Protein AF-A0A2D6L7Q8-F1 (afdb_monomer)

Solvent-accessible surface area (backbone atoms only — not comparable to full-atom values): 10745 Å² total; per-residue (Å²): 135,86,82,86,75,79,84,79,77,67,71,66,61,59,55,53,52,53,52,54,52,52,54,50,50,52,56,49,50,49,55,50,51,52,50,52,51,51,55,51,49,54,52,50,53,52,53,49,53,50,54,54,46,51,32,35,45,49,31,23,53,26,42,42,51,35,29,49,48,54,51,48,33,50,76,70,53,28,59,49,49,61,56,70,72,34,40,46,47,32,37,52,32,24,64,52,41,52,66,31,54,50,101,88,48,72,40,42,65,57,43,30,53,32,51,49,51,37,38,57,39,58,71,49,52,64,72,57,77,75,93,68,95,56,46,83,56,60,69,63,39,48,54,42,37,48,31,35,53,51,27,36,51,32,47,51,50,44,42,46,55,41,58,80,64,65,42,72,78,36,51,65,33,43,52,48,45,52,54,37,39,54,51,38,50,55,52,31,53,52,40,5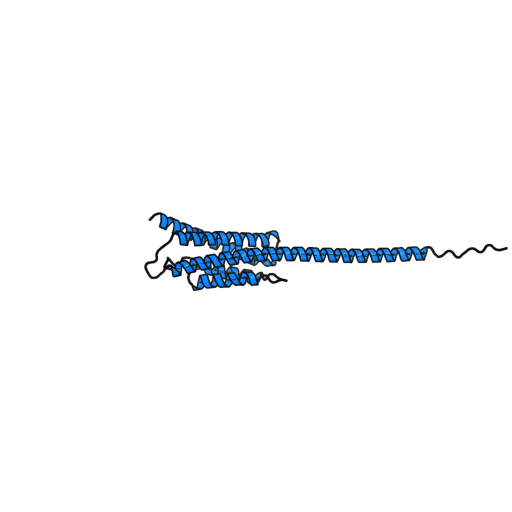0,53,54,41,53,58,60,76,77,110

Structure (mmCIF, N/CA/C/O backbone):
data_AF-A0A2D6L7Q8-F1
#
_entry.id   AF-A0A2D6L7Q8-F1
#
loop_
_atom_site.group_PDB
_atom_site.id
_atom_site.type_symbol
_atom_site.label_atom_id
_atom_site.label_alt_id
_atom_site.label_comp_id
_atom_site.label_asym_id
_atom_site.label_entity_id
_atom_site.label_seq_id
_atom_site.pdbx_PDB_ins_code
_atom_site.Cartn_x
_atom_site.Cartn_y
_atom_site.Cartn_z
_atom_site.occupancy
_atom_site.B_iso_or_equiv
_atom_site.auth_seq_id
_atom_site.auth_comp_id
_atom_site.auth_asym_id
_atom_site.auth_atom_id
_atom_site.pdbx_PDB_model_num
ATOM 1 N N . MET A 1 1 ? -51.979 13.664 89.109 1.00 42.00 1 MET A N 1
ATOM 2 C CA . MET A 1 1 ? -52.084 14.303 87.781 1.00 42.00 1 MET A CA 1
ATOM 3 C C . MET A 1 1 ? -51.069 13.609 86.892 1.00 42.00 1 MET A C 1
ATOM 5 O O . MET A 1 1 ? -49.921 13.510 87.307 1.00 42.00 1 MET A O 1
ATOM 9 N N . GLY A 1 2 ? -51.536 12.976 85.813 1.00 42.31 2 GLY A N 1
ATOM 10 C CA . GLY A 1 2 ? -50.751 12.055 84.987 1.00 42.31 2 GLY A CA 1
ATOM 11 C C . GLY A 1 2 ? -49.699 12.771 84.144 1.00 42.31 2 GLY A C 1
ATOM 12 O O . GLY A 1 2 ? -49.908 13.907 83.731 1.00 42.31 2 GLY A O 1
ATOM 13 N N . ILE A 1 3 ? -48.566 12.104 83.937 1.00 47.94 3 ILE A N 1
ATOM 14 C CA . ILE A 1 3 ? -47.477 12.560 83.075 1.00 47.94 3 ILE A CA 1
ATOM 15 C C . ILE A 1 3 ? -47.745 11.962 81.689 1.00 47.94 3 ILE A C 1
ATOM 17 O O . ILE A 1 3 ? -47.637 10.748 81.517 1.00 47.94 3 ILE A O 1
ATOM 21 N N . ASP A 1 4 ? -48.125 12.801 80.726 1.00 50.53 4 ASP A N 1
ATOM 22 C CA . ASP A 1 4 ? -48.210 12.416 79.316 1.00 50.53 4 ASP A CA 1
ATOM 23 C C . ASP A 1 4 ? -46.804 12.094 78.803 1.00 50.53 4 ASP A C 1
ATOM 25 O O . ASP A 1 4 ? -45.916 12.949 78.780 1.00 50.53 4 ASP A O 1
ATOM 29 N N . THR A 1 5 ? -46.590 10.841 78.405 1.00 56.91 5 THR A N 1
ATOM 30 C CA . THR A 1 5 ? -45.369 10.430 77.706 1.00 56.91 5 THR A CA 1
ATOM 31 C C . THR A 1 5 ? -45.655 10.506 76.205 1.00 56.91 5 THR A C 1
ATOM 33 O O . THR A 1 5 ? -46.615 9.874 75.758 1.00 56.91 5 THR A O 1
ATOM 36 N N . PRO A 1 6 ? -44.885 11.268 75.407 1.00 55.81 6 PRO A N 1
ATOM 37 C CA . PRO A 1 6 ? -45.118 11.341 73.973 1.00 55.81 6 PRO A CA 1
ATOM 38 C C . PRO A 1 6 ? -44.743 10.006 73.309 1.00 55.81 6 PRO A C 1
ATOM 40 O O . PRO A 1 6 ? -43.803 9.343 73.758 1.00 55.81 6 PRO A O 1
ATOM 43 N N . PRO A 1 7 ? -45.454 9.593 72.244 1.00 54.38 7 PRO A N 1
ATOM 44 C CA . PRO A 1 7 ? -45.181 8.331 71.572 1.00 54.38 7 PRO A CA 1
ATOM 45 C C . PRO A 1 7 ? -43.783 8.368 70.944 1.00 54.38 7 PRO A C 1
ATOM 47 O O . PRO A 1 7 ? -43.487 9.213 70.099 1.00 54.38 7 PRO A O 1
ATOM 50 N N . GLN A 1 8 ? -42.914 7.446 71.363 1.00 59.59 8 GLN A N 1
ATOM 51 C CA . GLN A 1 8 ? -41.649 7.183 70.683 1.00 59.59 8 GLN A CA 1
ATOM 52 C C . GLN A 1 8 ? -41.958 6.630 69.286 1.00 59.59 8 GLN A C 1
ATOM 54 O O . GLN A 1 8 ? -42.564 5.567 69.157 1.00 59.59 8 GLN A O 1
ATOM 59 N N . GLN A 1 9 ? -41.557 7.355 68.237 1.00 57.19 9 GLN A N 1
ATOM 60 C CA . GLN A 1 9 ? -41.526 6.794 66.885 1.00 57.19 9 GLN A CA 1
ATOM 61 C C . GLN A 1 9 ? -40.553 5.603 66.855 1.00 57.19 9 GLN A C 1
ATOM 63 O O . GLN A 1 9 ? -39.462 5.709 67.425 1.00 57.19 9 GLN A O 1
ATOM 68 N N . PRO A 1 10 ? -40.907 4.484 66.200 1.00 50.41 10 PRO A N 1
ATOM 69 C CA . PRO A 1 10 ? -40.082 3.285 66.210 1.00 50.41 10 PRO A CA 1
ATOM 70 C C . PRO A 1 10 ? -38.780 3.528 65.432 1.00 50.41 10 PRO A C 1
ATOM 72 O O . PRO A 1 10 ? -38.799 3.804 64.234 1.00 50.41 10 PRO A O 1
ATOM 75 N N . GLU A 1 11 ? -37.632 3.381 66.103 1.00 54.03 11 GLU A N 1
ATOM 76 C CA . GLU A 1 11 ? -36.279 3.484 65.518 1.00 54.03 11 GLU A CA 1
ATOM 77 C C . GLU A 1 11 ? -36.076 2.590 64.276 1.00 54.03 11 GLU A C 1
ATOM 79 O O . GLU A 1 11 ? -35.230 2.880 63.428 1.00 54.03 11 GLU A O 1
ATOM 84 N N . ASN A 1 12 ? -36.901 1.552 64.116 1.00 51.62 12 ASN A N 1
ATOM 85 C CA . ASN A 1 12 ? -36.869 0.637 62.978 1.00 51.62 12 ASN A CA 1
ATOM 86 C C . ASN A 1 12 ? -37.227 1.287 61.625 1.00 51.62 12 ASN A C 1
ATOM 88 O O . ASN A 1 12 ? -36.675 0.865 60.610 1.00 51.62 12 ASN A O 1
ATOM 92 N N . GLU A 1 13 ? -38.079 2.319 61.570 1.00 48.09 13 GLU A N 1
ATOM 93 C CA . GLU A 1 13 ? -38.425 2.983 60.294 1.00 48.09 13 GLU A CA 1
ATOM 94 C C . GLU A 1 13 ? -37.278 3.860 59.760 1.00 48.09 13 GLU A C 1
ATOM 96 O O . GLU A 1 13 ? -37.073 3.945 58.549 1.00 48.09 13 GLU A O 1
ATOM 101 N N . LYS A 1 14 ? -36.460 4.449 60.646 1.00 51.84 14 LYS A N 1
ATOM 102 C CA . LYS A 1 14 ? -35.278 5.240 60.250 1.00 51.84 14 LYS A CA 1
ATOM 103 C C . LYS A 1 14 ? -34.135 4.370 59.720 1.00 51.84 14 LYS A C 1
ATOM 105 O O . LYS A 1 14 ? -33.439 4.780 58.795 1.00 51.84 14 LYS A O 1
ATOM 110 N N . LEU A 1 15 ? -33.953 3.172 60.280 1.00 52.03 15 LEU A N 1
ATOM 111 C CA . LEU A 1 15 ? -32.941 2.204 59.834 1.00 52.03 15 LEU A CA 1
ATOM 112 C C . LEU A 1 15 ? -33.283 1.585 58.467 1.00 52.03 15 LEU A C 1
ATOM 114 O O . LEU A 1 15 ? -32.388 1.382 57.649 1.00 52.03 15 LEU A O 1
ATOM 118 N N . LEU A 1 16 ? -34.566 1.325 58.195 1.00 52.91 16 LEU A N 1
ATOM 119 C CA . LEU A 1 16 ? -35.031 0.839 56.889 1.00 52.91 16 LEU A CA 1
ATOM 120 C C . LEU A 1 16 ? -34.876 1.903 55.790 1.00 52.91 16 LEU A C 1
ATOM 122 O O . LEU A 1 16 ? -34.347 1.588 54.725 1.00 52.91 16 LEU A O 1
ATOM 126 N N . HIS A 1 17 ? -35.231 3.164 56.068 1.00 53.97 17 HIS A N 1
ATOM 127 C CA . HIS A 1 17 ? -35.046 4.260 55.108 1.00 53.97 17 HIS A CA 1
ATOM 128 C C . HIS A 1 17 ? -33.570 4.549 54.794 1.00 53.97 17 HIS A C 1
ATOM 130 O O . HIS A 1 17 ? -33.223 4.726 53.628 1.00 53.97 17 HIS A O 1
ATOM 136 N N . GLY A 1 18 ? -32.685 4.519 55.798 1.00 55.75 18 GLY A N 1
ATOM 137 C CA . GLY A 1 18 ? -31.245 4.700 55.579 1.00 55.75 18 GLY A CA 1
ATOM 138 C C . GLY A 1 18 ? -30.616 3.595 54.718 1.00 55.75 18 GLY A C 1
ATOM 139 O O . GLY A 1 18 ? -29.729 3.870 53.914 1.00 55.75 18 GLY A O 1
ATOM 140 N N . ASN A 1 19 ? -31.106 2.355 54.823 1.00 59.84 19 ASN A N 1
ATOM 141 C CA . ASN A 1 19 ? -30.622 1.236 54.008 1.00 59.84 19 ASN A CA 1
ATOM 142 C C . ASN A 1 19 ? -31.100 1.309 52.545 1.00 59.84 19 ASN A C 1
ATOM 144 O O . ASN A 1 19 ? -30.351 0.939 51.640 1.00 59.84 19 ASN A O 1
ATOM 148 N N . GLU A 1 20 ? -32.315 1.805 52.287 1.00 66.12 20 GLU A N 1
ATOM 149 C CA . GLU A 1 20 ? -32.822 2.009 50.920 1.00 66.12 20 GLU A CA 1
ATOM 150 C C . GLU A 1 20 ? -32.128 3.174 50.197 1.00 66.12 20 GLU A C 1
ATOM 152 O O . GLU A 1 20 ? -31.857 3.078 48.997 1.00 66.12 20 GLU A O 1
ATOM 157 N N . GLU A 1 21 ? -31.795 4.252 50.912 1.00 68.50 21 GLU A N 1
ATOM 158 C CA . GLU A 1 21 ? -31.033 5.381 50.363 1.00 68.50 21 GLU A CA 1
ATOM 159 C C . GLU A 1 21 ? -29.609 4.968 49.973 1.00 68.50 21 GLU A C 1
ATOM 161 O O . GLU A 1 21 ? -29.180 5.254 48.855 1.00 68.50 21 GLU A O 1
ATOM 166 N N . VAL A 1 22 ? -28.911 4.211 50.828 1.00 70.75 22 VAL A N 1
ATOM 167 C CA . VAL A 1 22 ? -27.567 3.684 50.527 1.00 70.75 22 VAL A CA 1
ATOM 168 C C . VAL A 1 22 ? -27.595 2.741 49.320 1.00 70.75 22 VA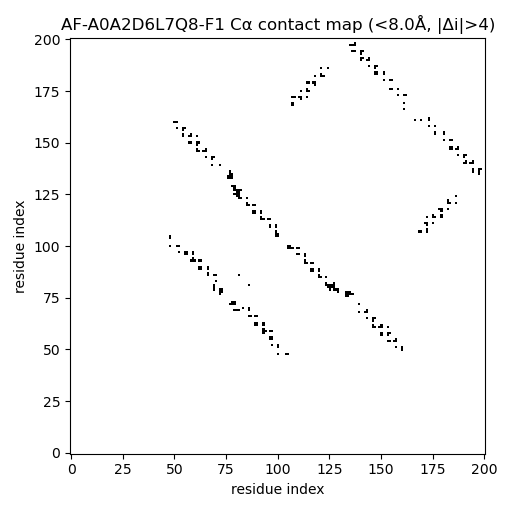L A C 1
ATOM 170 O O . VAL A 1 22 ? -26.767 2.872 48.419 1.00 70.75 22 VAL A O 1
ATOM 173 N N . LEU A 1 23 ? -28.587 1.847 49.236 1.00 72.56 23 LEU A N 1
ATOM 174 C CA . LEU A 1 23 ? -28.736 0.923 48.106 1.00 72.56 23 LEU A CA 1
ATOM 175 C C . LEU A 1 23 ? -29.037 1.656 46.782 1.00 72.56 23 LEU A C 1
ATOM 177 O O . LEU A 1 23 ? -28.582 1.244 45.708 1.00 72.56 23 LEU A O 1
ATOM 181 N N . ASN A 1 24 ? -29.811 2.744 46.833 1.00 79.00 24 ASN A N 1
ATOM 182 C CA . ASN A 1 24 ? -30.081 3.590 45.669 1.00 79.00 24 ASN A CA 1
ATOM 183 C C . ASN A 1 24 ? -28.849 4.406 45.249 1.00 79.00 24 ASN A C 1
ATOM 185 O O . ASN A 1 24 ? -28.599 4.546 44.046 1.00 79.00 24 ASN A O 1
ATOM 189 N N . GLU A 1 25 ? -28.060 4.892 46.209 1.00 78.00 25 GLU A N 1
ATOM 190 C CA . GLU A 1 25 ? -26.800 5.599 45.961 1.00 78.00 25 GLU A CA 1
ATOM 191 C C . GLU A 1 25 ? -25.769 4.661 45.305 1.00 78.00 25 GLU A C 1
ATOM 193 O O . GLU A 1 25 ? -25.171 5.013 44.286 1.00 78.00 25 GLU A O 1
ATOM 198 N N . GLU A 1 26 ? -25.633 3.420 45.788 1.00 79.94 26 GLU A N 1
ATOM 199 C CA . GLU A 1 26 ? -24.760 2.397 45.189 1.00 79.94 26 GLU A CA 1
ATOM 200 C C . GLU A 1 26 ? -25.162 2.057 43.748 1.00 79.94 26 GLU A C 1
ATOM 202 O O . GLU A 1 26 ? -24.316 2.058 42.849 1.00 79.94 26 GLU A O 1
ATOM 207 N N . LYS A 1 27 ? -26.459 1.849 43.479 1.00 83.06 27 LYS A N 1
ATOM 208 C CA . LYS A 1 27 ? -26.962 1.621 42.109 1.00 83.06 27 LYS A CA 1
ATOM 209 C C . LYS A 1 27 ? -26.694 2.810 41.187 1.00 83.06 27 LYS A C 1
ATOM 211 O O . LYS A 1 27 ? -26.451 2.628 39.991 1.00 83.06 27 LYS A O 1
ATOM 216 N N . ARG A 1 28 ? -26.762 4.037 41.709 1.00 87.06 28 ARG A N 1
ATOM 217 C CA . ARG A 1 28 ? -26.460 5.255 40.949 1.00 87.06 28 ARG A CA 1
ATOM 218 C C . ARG A 1 28 ? -24.967 5.360 40.642 1.00 87.06 28 ARG A C 1
ATOM 220 O O . ARG A 1 28 ? -24.616 5.683 39.507 1.00 87.06 28 ARG A O 1
ATOM 227 N N . LEU A 1 29 ? -24.104 5.052 41.609 1.00 87.12 29 LEU A N 1
ATOM 228 C CA . LEU A 1 29 ? -22.653 5.013 41.422 1.00 87.12 29 LEU A CA 1
ATOM 229 C C . LEU A 1 29 ? -22.239 3.940 40.411 1.00 87.12 29 LEU A C 1
ATOM 231 O O . LEU A 1 29 ? -21.385 4.214 39.570 1.00 87.12 29 LEU A O 1
ATOM 235 N N . GLU A 1 30 ? -22.877 2.769 40.425 1.00 86.81 30 GLU A N 1
ATOM 236 C CA . GLU A 1 30 ? -22.596 1.708 39.452 1.00 86.81 30 GLU A CA 1
ATOM 237 C C . GLU A 1 30 ? -22.969 2.136 38.025 1.00 86.81 30 GLU A C 1
ATOM 239 O O . GLU A 1 30 ? -22.146 2.032 37.118 1.00 86.81 30 GLU A O 1
ATOM 244 N N . LYS A 1 31 ? -24.133 2.774 37.832 1.00 86.75 31 LYS A N 1
ATOM 245 C CA . LYS A 1 31 ? -24.506 3.366 36.530 1.00 86.75 31 LYS A CA 1
ATOM 246 C C . LYS A 1 31 ? -23.517 4.433 36.055 1.00 86.75 31 LYS A C 1
ATOM 248 O O . LYS A 1 31 ? -23.247 4.541 34.860 1.00 86.75 31 LYS A O 1
ATOM 253 N N . ILE A 1 32 ? -22.983 5.245 36.971 1.00 88.12 32 ILE A N 1
ATOM 254 C CA . ILE A 1 32 ? -21.960 6.249 36.642 1.00 88.12 32 ILE A CA 1
ATOM 255 C C . ILE A 1 32 ? -20.651 5.560 36.232 1.00 88.12 32 ILE A C 1
ATOM 257 O O . ILE A 1 32 ? -20.046 5.966 35.242 1.00 88.12 32 ILE A O 1
ATOM 261 N N . ARG A 1 33 ? -20.228 4.505 36.941 1.00 87.50 33 ARG A N 1
ATOM 262 C CA . ARG A 1 33 ? -19.028 3.721 36.604 1.00 87.50 33 ARG A CA 1
ATOM 263 C C . ARG A 1 33 ? -19.149 3.043 35.246 1.00 87.50 33 ARG A C 1
ATOM 265 O O . ARG A 1 33 ? -18.214 3.137 34.455 1.00 87.50 33 ARG A O 1
ATOM 272 N N . GLU A 1 34 ? -20.288 2.419 34.957 1.00 87.06 34 GLU A N 1
ATOM 273 C CA . GLU A 1 34 ? -20.569 1.832 33.644 1.00 87.06 34 GLU A CA 1
ATOM 274 C C . GLU A 1 34 ? -20.493 2.892 32.548 1.00 87.06 34 GLU A C 1
ATOM 276 O O . GLU A 1 34 ? -19.769 2.710 31.573 1.00 87.06 34 GLU A O 1
ATOM 281 N N . LYS A 1 35 ? -21.142 4.046 32.744 1.00 88.44 35 LYS A N 1
ATOM 282 C CA . LYS A 1 35 ? -21.113 5.140 31.770 1.00 88.44 35 LYS A CA 1
ATOM 283 C C . LYS A 1 35 ? -19.696 5.669 31.528 1.00 88.44 35 LYS A C 1
ATOM 285 O O . LYS A 1 35 ? -19.303 5.843 30.379 1.00 88.44 35 LYS A O 1
ATOM 290 N N . ILE A 1 36 ? -18.907 5.871 32.587 1.00 84.00 36 ILE A N 1
ATOM 291 C CA . ILE A 1 36 ? -17.500 6.291 32.476 1.00 84.00 36 ILE A CA 1
ATOM 292 C C . ILE A 1 36 ? -16.684 5.240 31.716 1.00 84.00 36 ILE A C 1
ATOM 294 O O . ILE A 1 36 ? -15.878 5.598 30.857 1.00 84.00 36 ILE A O 1
ATOM 298 N N . LYS A 1 37 ? -16.892 3.952 32.005 1.00 85.06 37 LYS A N 1
ATOM 299 C CA . LYS A 1 37 ? -16.201 2.849 31.329 1.00 85.06 37 LYS A CA 1
ATOM 300 C C . LYS A 1 37 ? -16.542 2.810 29.837 1.00 85.06 37 LYS A C 1
ATOM 302 O O . LYS A 1 37 ? -15.627 2.718 29.021 1.00 85.06 37 LYS A O 1
ATOM 307 N N . THR A 1 38 ? -17.819 2.946 29.479 1.00 80.44 38 THR A N 1
ATOM 308 C CA . THR A 1 38 ? -18.273 3.021 28.082 1.00 80.44 38 THR A CA 1
ATOM 309 C C . THR A 1 38 ? -17.680 4.237 27.368 1.00 80.44 38 THR A C 1
ATOM 311 O O . THR A 1 38 ? -17.085 4.088 26.305 1.00 80.44 38 THR A O 1
ATOM 314 N N . GLU A 1 39 ? -17.727 5.426 27.977 1.00 81.81 39 GLU A N 1
ATOM 315 C CA . GLU A 1 39 ? -17.155 6.649 27.392 1.00 81.81 39 GLU A CA 1
ATOM 316 C C . GLU A 1 39 ? -15.628 6.562 27.205 1.00 81.81 39 GLU A C 1
ATOM 318 O O . GLU A 1 39 ? -15.078 7.086 26.230 1.00 81.81 39 GLU A O 1
ATOM 323 N N . GLN A 1 40 ? -14.914 5.914 28.131 1.00 77.31 40 GLN A N 1
ATOM 324 C CA . GLN A 1 40 ? -13.473 5.673 28.005 1.00 77.31 40 GLN A CA 1
ATOM 325 C C . GLN A 1 40 ? -13.159 4.685 26.878 1.00 77.31 40 GLN A C 1
ATOM 327 O O . GLN A 1 40 ? -12.225 4.920 26.106 1.00 77.31 40 GLN A O 1
ATOM 332 N N . GLN A 1 41 ? -13.952 3.620 26.754 1.00 80.62 41 GLN A N 1
ATOM 333 C CA . GLN A 1 41 ? -13.805 2.636 25.687 1.00 80.62 41 GLN A CA 1
ATOM 334 C C . GLN A 1 41 ? -14.053 3.268 24.308 1.00 80.62 41 GLN A C 1
ATOM 336 O O . GLN A 1 41 ? -13.192 3.176 23.433 1.00 80.62 41 GLN A O 1
ATOM 341 N N . GLU A 1 42 ? -15.144 4.019 24.138 1.00 80.62 42 GLU A N 1
ATOM 342 C CA . GLU A 1 42 ? -15.461 4.717 22.883 1.00 80.62 42 GLU A CA 1
ATOM 343 C C . GLU A 1 42 ? -14.370 5.720 22.473 1.00 80.62 42 GLU A C 1
ATOM 345 O O . GLU A 1 42 ? -14.006 5.821 21.296 1.00 80.62 42 GLU A O 1
ATOM 350 N N . LYS A 1 43 ? -13.802 6.458 23.440 1.00 80.81 43 LYS A N 1
ATOM 351 C CA . LYS A 1 43 ? -12.675 7.370 23.186 1.00 80.81 43 LYS A CA 1
ATOM 352 C C . LYS A 1 43 ? -11.433 6.621 22.707 1.00 80.81 43 LYS A C 1
ATOM 354 O O . LYS A 1 43 ? -10.792 7.086 21.764 1.00 80.81 43 LYS A O 1
ATOM 359 N N . SER A 1 44 ? -11.107 5.488 23.330 1.00 82.44 44 SER A N 1
ATOM 360 C CA . SER A 1 44 ? -9.964 4.652 22.943 1.00 82.44 44 SER A CA 1
ATOM 361 C C . SER A 1 44 ? -10.126 4.111 21.522 1.00 82.44 44 SER A C 1
ATOM 363 O O . SER A 1 44 ? -9.235 4.278 20.688 1.00 82.44 44 SER A O 1
ATOM 365 N N . GLU A 1 45 ? -11.293 3.550 21.205 1.00 83.25 45 GLU A N 1
ATOM 366 C CA . GLU A 1 45 ? -11.577 3.008 19.872 1.00 83.25 45 GLU A CA 1
ATOM 367 C C . GLU A 1 45 ? -11.554 4.105 18.797 1.00 83.25 45 GLU A C 1
ATOM 369 O O . GLU A 1 45 ? -11.010 3.917 17.708 1.00 83.25 45 GLU A O 1
ATOM 374 N N . LYS A 1 46 ? -12.078 5.301 19.098 1.00 85.50 46 LYS A N 1
ATOM 375 C CA . LYS A 1 46 ? -12.020 6.446 18.177 1.00 85.50 46 LYS A CA 1
ATOM 376 C C . LYS A 1 46 ? -10.584 6.912 17.916 1.00 85.50 46 LYS A C 1
ATOM 378 O O . LYS A 1 46 ? -10.250 7.251 16.780 1.00 85.50 46 LYS A O 1
ATOM 383 N N . GLN A 1 47 ? -9.732 6.942 18.942 1.00 85.62 47 GLN A N 1
ATOM 384 C CA . GLN A 1 47 ? -8.311 7.272 18.783 1.00 85.62 47 GLN A CA 1
ATOM 385 C C . GLN A 1 47 ? -7.588 6.239 17.912 1.00 85.62 47 GLN A C 1
ATOM 387 O O . GLN A 1 47 ? -6.801 6.613 17.041 1.00 85.62 47 GLN A O 1
ATOM 392 N N . GLU A 1 48 ? -7.888 4.956 18.100 1.00 84.69 48 GLU A N 1
ATOM 393 C CA . GLU A 1 48 ? -7.323 3.874 17.297 1.00 84.69 48 GLU A CA 1
ATOM 394 C C . GLU A 1 48 ? -7.737 3.968 15.826 1.00 84.69 48 GLU A C 1
ATOM 396 O O . GLU A 1 48 ? -6.875 3.962 14.941 1.00 84.69 48 GLU A O 1
ATOM 401 N N . ARG A 1 49 ? -9.035 4.161 15.559 1.00 87.88 49 ARG A N 1
ATOM 402 C CA . ARG A 1 49 ? -9.546 4.375 14.197 1.00 87.88 49 ARG A CA 1
ATOM 403 C C . ARG A 1 49 ? -8.853 5.550 13.516 1.00 87.88 49 ARG A C 1
ATOM 405 O O . ARG A 1 49 ? -8.457 5.438 12.358 1.00 87.88 49 ARG A O 1
ATOM 412 N N . ASN A 1 50 ? -8.644 6.652 14.237 1.00 89.88 50 ASN A N 1
ATOM 413 C CA . ASN A 1 50 ? -7.922 7.806 13.706 1.00 89.88 50 ASN A CA 1
ATOM 414 C C . ASN A 1 50 ? -6.460 7.477 13.367 1.00 89.88 50 ASN A C 1
ATOM 416 O O . ASN A 1 50 ? -5.985 7.895 12.312 1.00 89.88 50 ASN A O 1
ATOM 420 N N . LYS A 1 51 ? -5.755 6.706 14.209 1.00 90.75 51 LYS A N 1
ATOM 421 C CA . LYS A 1 51 ? -4.371 6.275 13.936 1.00 90.75 51 LYS A CA 1
ATOM 422 C C . LYS A 1 51 ? -4.308 5.427 12.661 1.00 90.75 51 LYS A C 1
ATOM 424 O O . LYS A 1 51 ? -3.505 5.710 11.778 1.00 90.75 51 LYS A O 1
ATOM 429 N N . ILE A 1 52 ? -5.202 4.445 12.527 1.00 92.56 52 ILE A N 1
ATOM 430 C CA . ILE A 1 52 ? -5.288 3.573 11.343 1.00 92.56 52 ILE A CA 1
ATOM 431 C C . ILE A 1 52 ? -5.619 4.385 10.086 1.00 92.56 52 ILE A C 1
ATOM 433 O O . ILE A 1 52 ? -4.968 4.214 9.057 1.00 92.56 52 ILE A O 1
ATOM 437 N N . LYS A 1 53 ? -6.572 5.319 10.180 1.00 93.06 53 LYS A N 1
ATOM 438 C CA . LYS A 1 53 ? -6.940 6.219 9.081 1.00 93.06 53 LYS A CA 1
ATOM 439 C C . LYS A 1 53 ? -5.749 7.035 8.581 1.00 93.06 53 LYS A C 1
ATOM 441 O O . LYS A 1 53 ? -5.532 7.102 7.376 1.00 93.06 53 LYS A O 1
ATOM 446 N N . ILE A 1 54 ? -4.978 7.626 9.494 1.00 93.38 54 ILE A N 1
ATOM 447 C CA . ILE A 1 54 ? -3.789 8.417 9.149 1.00 93.38 54 ILE A CA 1
ATOM 448 C C . ILE A 1 54 ? -2.761 7.548 8.419 1.00 93.38 54 ILE A C 1
ATOM 450 O O . ILE A 1 54 ? -2.245 7.952 7.379 1.00 93.38 54 ILE A O 1
ATOM 454 N N . GLU A 1 55 ? -2.480 6.342 8.916 1.00 94.50 55 GLU A N 1
ATOM 455 C CA . GLU A 1 55 ? -1.500 5.472 8.258 1.00 94.50 55 GLU A CA 1
ATOM 456 C C . GLU A 1 55 ? -1.978 4.978 6.885 1.00 94.50 55 GLU A C 1
ATOM 458 O O . GLU A 1 55 ? -1.183 4.928 5.947 1.00 94.50 55 GLU A O 1
ATOM 463 N N . LEU A 1 56 ? -3.274 4.698 6.715 1.00 95.25 56 LEU A N 1
ATOM 464 C CA . LEU A 1 56 ? -3.842 4.366 5.404 1.00 95.25 56 LEU A CA 1
ATOM 465 C C . LEU A 1 56 ? -3.758 5.537 4.418 1.00 95.25 56 LEU A C 1
ATOM 467 O O . LEU A 1 56 ? -3.434 5.316 3.255 1.00 95.25 56 LEU A O 1
ATOM 471 N N . GLN A 1 57 ? -3.972 6.775 4.874 1.00 95.12 57 GLN A N 1
ATOM 472 C CA . GLN A 1 57 ? -3.789 7.974 4.046 1.00 95.12 57 GLN A CA 1
ATOM 473 C C . GLN A 1 57 ? -2.321 8.186 3.647 1.00 95.12 57 GLN A C 1
ATOM 475 O O . GLN A 1 57 ? -2.034 8.558 2.510 1.00 95.12 57 GLN A O 1
ATOM 480 N N . ASN A 1 58 ? -1.374 7.916 4.552 1.00 95.19 58 ASN A N 1
ATOM 481 C CA . ASN A 1 58 ? 0.056 7.964 4.232 1.00 95.19 58 ASN A CA 1
ATOM 482 C C . ASN A 1 58 ? 0.407 6.954 3.131 1.00 95.19 58 ASN A C 1
ATOM 484 O O . ASN A 1 58 ? 1.039 7.311 2.135 1.00 95.19 58 ASN A O 1
ATOM 488 N N . ILE A 1 59 ? -0.074 5.717 3.282 1.00 96.38 59 ILE A N 1
ATOM 489 C CA . ILE A 1 59 ? 0.088 4.649 2.294 1.00 96.38 59 ILE A CA 1
ATOM 490 C C . ILE A 1 59 ? -0.537 5.038 0.949 1.00 96.38 59 ILE A C 1
ATOM 492 O O . ILE A 1 59 ? 0.114 4.891 -0.087 1.00 96.38 59 ILE A O 1
ATOM 496 N N . GLU A 1 60 ? -1.770 5.548 0.953 1.00 96.00 60 GLU A N 1
ATOM 497 C CA . GLU A 1 60 ? -2.452 6.038 -0.246 1.00 96.00 60 GLU A CA 1
ATOM 498 C C . GLU A 1 60 ? -1.582 7.067 -0.979 1.00 96.00 60 GLU A C 1
ATOM 500 O O . GLU A 1 60 ? -1.284 6.905 -2.166 1.00 96.00 60 GLU A O 1
ATOM 505 N N . HIS A 1 61 ? -1.111 8.095 -0.271 1.00 96.19 61 HIS A N 1
ATOM 506 C CA . HIS A 1 61 ? -0.262 9.130 -0.853 1.00 96.19 61 HIS A CA 1
ATOM 507 C C . HIS A 1 61 ? 1.052 8.569 -1.413 1.00 96.19 61 HIS A C 1
ATOM 509 O O . HIS A 1 61 ? 1.465 8.965 -2.508 1.00 96.19 61 HIS A O 1
ATOM 515 N N . GLY A 1 62 ? 1.705 7.647 -0.699 1.00 96.31 62 GLY A N 1
ATOM 516 C CA . GLY A 1 62 ? 2.928 6.982 -1.156 1.00 96.31 62 GLY A CA 1
ATOM 517 C C . GLY A 1 62 ? 2.718 6.210 -2.461 1.00 96.31 62 GLY A C 1
ATOM 518 O O . GLY A 1 62 ? 3.457 6.402 -3.431 1.00 96.31 62 GLY A O 1
ATOM 519 N N . LEU A 1 63 ? 1.647 5.416 -2.530 1.00 96.75 63 LEU A N 1
ATOM 520 C CA . LEU A 1 63 ? 1.288 4.622 -3.708 1.00 96.75 63 LEU A CA 1
ATOM 521 C C . LEU A 1 63 ? 0.878 5.485 -4.907 1.00 96.75 63 LEU A C 1
ATOM 523 O O . LEU A 1 63 ? 1.241 5.170 -6.044 1.00 96.75 63 LEU A O 1
ATOM 527 N N . LEU A 1 64 ? 0.158 6.587 -4.680 1.00 96.88 64 LEU A N 1
ATOM 528 C CA . LEU A 1 64 ? -0.211 7.527 -5.742 1.00 96.88 64 LEU A CA 1
ATOM 529 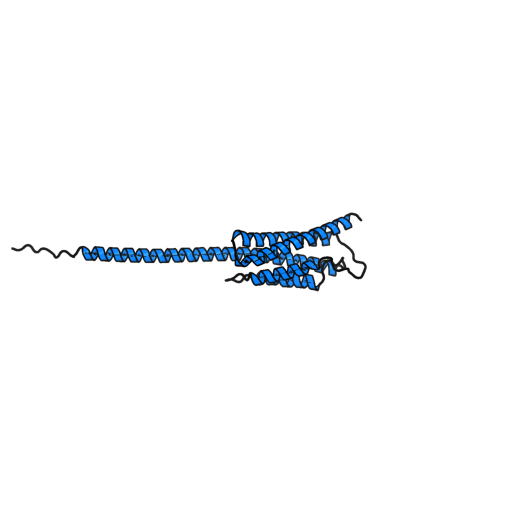C C . LEU A 1 64 ? 1.012 8.253 -6.313 1.00 96.88 64 LEU A C 1
ATOM 531 O O . LEU A 1 64 ? 1.130 8.393 -7.532 1.00 96.88 64 LEU A O 1
ATOM 535 N N . ARG A 1 65 ? 1.958 8.664 -5.459 1.00 96.50 65 ARG A N 1
ATOM 536 C CA . ARG A 1 65 ? 3.234 9.250 -5.904 1.00 96.50 65 ARG A CA 1
ATOM 537 C C . ARG A 1 65 ? 4.058 8.256 -6.708 1.00 96.50 65 ARG A C 1
ATOM 539 O O . ARG A 1 65 ? 4.589 8.613 -7.758 1.00 96.50 65 ARG A O 1
ATOM 546 N N . LEU A 1 66 ? 4.116 7.008 -6.257 1.00 95.06 66 LEU A N 1
ATOM 547 C CA . LEU A 1 66 ? 4.821 5.949 -6.964 1.00 95.06 66 LEU A CA 1
ATOM 548 C C . LEU A 1 66 ? 4.184 5.648 -8.331 1.00 95.06 66 LEU A C 1
ATOM 550 O O . LEU A 1 66 ? 4.891 5.560 -9.333 1.00 95.06 66 LEU A O 1
ATOM 554 N N . SER A 1 67 ? 2.853 5.573 -8.392 1.00 94.75 67 SER A N 1
ATOM 555 C CA . SER A 1 67 ? 2.119 5.389 -9.651 1.00 94.75 67 SER A CA 1
ATOM 556 C C . SER A 1 67 ? 2.355 6.550 -10.620 1.00 94.75 67 SER A C 1
ATOM 558 O O . SER A 1 67 ? 2.581 6.332 -11.808 1.00 94.75 67 SER A O 1
ATOM 560 N N . SER A 1 68 ? 2.380 7.785 -10.109 1.00 95.06 68 SER A N 1
ATOM 561 C CA . SER A 1 68 ? 2.731 8.974 -10.892 1.00 95.06 68 SER A CA 1
ATOM 562 C C . SER A 1 68 ? 4.167 8.911 -11.425 1.00 95.06 68 SER A C 1
ATOM 564 O O . SER A 1 68 ? 4.402 9.217 -12.592 1.00 95.06 68 SER A O 1
ATOM 566 N N . ALA A 1 69 ? 5.127 8.442 -10.619 1.00 94.12 69 ALA A N 1
ATOM 567 C CA . ALA A 1 69 ? 6.511 8.263 -11.055 1.00 94.12 69 ALA A CA 1
ATOM 568 C C . ALA A 1 69 ? 6.639 7.219 -12.180 1.00 94.12 69 ALA A C 1
ATOM 570 O O . ALA A 1 69 ? 7.379 7.448 -13.137 1.00 94.12 69 ALA A O 1
ATOM 571 N N . PHE A 1 70 ? 5.894 6.108 -12.113 1.00 92.56 70 PHE A N 1
ATOM 572 C CA . PHE A 1 70 ? 5.854 5.122 -13.200 1.00 92.56 70 PHE A CA 1
ATOM 573 C C . PHE A 1 70 ? 5.227 5.686 -14.474 1.00 92.56 70 PHE A C 1
ATOM 575 O O . PHE A 1 70 ? 5.820 5.560 -15.543 1.00 92.56 70 PHE A O 1
ATOM 582 N N . ARG A 1 71 ? 4.087 6.371 -14.356 1.00 92.81 71 ARG A N 1
ATOM 583 C CA . ARG A 1 71 ? 3.429 7.015 -15.497 1.00 92.81 71 ARG A CA 1
ATOM 584 C C . ARG A 1 71 ? 4.327 8.058 -16.160 1.00 92.81 71 ARG A C 1
ATOM 586 O O . ARG A 1 71 ? 4.425 8.096 -17.381 1.00 92.81 71 ARG A O 1
ATOM 593 N N . LYS A 1 72 ? 5.010 8.885 -15.364 1.00 92.25 72 LYS A N 1
ATOM 594 C CA . LYS A 1 72 ? 5.932 9.900 -15.880 1.00 92.25 72 LYS A CA 1
ATOM 595 C C . LYS A 1 72 ? 7.063 9.263 -16.691 1.00 92.25 72 LYS A C 1
ATOM 597 O O . LYS A 1 72 ? 7.382 9.756 -17.762 1.00 92.25 72 LYS A O 1
ATOM 602 N N . ARG A 1 73 ? 7.621 8.136 -16.230 1.00 91.31 73 ARG A N 1
ATOM 603 C CA . ARG A 1 73 ? 8.641 7.395 -16.995 1.00 91.31 73 ARG A CA 1
ATOM 604 C C . ARG A 1 73 ? 8.159 6.987 -18.374 1.00 91.31 73 ARG A C 1
ATOM 606 O O . ARG A 1 73 ? 8.897 7.143 -19.338 1.00 91.31 73 ARG A O 1
ATOM 613 N N . GLU A 1 74 ? 6.946 6.461 -18.450 1.00 88.62 74 GLU A N 1
ATOM 614 C CA . GLU A 1 74 ? 6.350 6.063 -19.721 1.00 88.62 74 GLU A CA 1
ATOM 615 C C . GLU A 1 74 ? 6.128 7.271 -20.641 1.00 88.62 74 GLU A C 1
ATOM 617 O O . GLU A 1 74 ? 6.502 7.225 -21.808 1.00 88.62 74 GLU A O 1
ATOM 622 N N . GLN A 1 75 ? 5.619 8.384 -20.101 1.00 90.12 75 GLN A N 1
ATOM 623 C CA . GLN A 1 75 ? 5.434 9.638 -20.845 1.00 90.12 75 GLN A CA 1
ATOM 624 C C . GLN A 1 75 ? 6.753 10.238 -21.352 1.00 90.12 75 GLN A C 1
ATOM 626 O O . GLN A 1 75 ? 6.797 10.791 -22.450 1.00 90.12 75 GLN A O 1
ATOM 631 N N . ASP A 1 76 ? 7.828 10.089 -20.580 1.00 90.38 76 ASP A N 1
ATOM 632 C CA . ASP A 1 76 ? 9.171 10.567 -20.914 1.00 90.38 76 ASP A CA 1
ATOM 633 C C . ASP A 1 76 ? 9.933 9.597 -21.853 1.00 90.38 76 ASP A C 1
ATOM 635 O O . ASP A 1 76 ? 11.121 9.797 -22.115 1.00 90.38 76 ASP A O 1
ATOM 639 N N . ASN A 1 77 ? 9.278 8.545 -22.372 1.00 88.06 77 ASN A N 1
ATOM 640 C CA . ASN A 1 77 ? 9.878 7.481 -23.196 1.00 88.06 77 ASN A CA 1
ATOM 641 C C . ASN A 1 77 ? 11.081 6.782 -22.528 1.00 88.06 77 ASN A C 1
ATOM 643 O O . ASN A 1 77 ? 12.025 6.332 -23.189 1.00 88.06 77 ASN A O 1
ATOM 647 N N . LEU A 1 78 ? 11.059 6.695 -21.198 1.00 89.62 78 LEU A N 1
ATOM 648 C CA . LEU A 1 78 ? 12.049 5.958 -20.424 1.00 89.62 78 LEU A CA 1
ATOM 649 C C . LEU A 1 78 ? 11.703 4.470 -20.376 1.00 89.62 78 LEU A C 1
ATOM 651 O O . LEU A 1 78 ? 10.572 4.058 -20.636 1.00 89.62 78 LEU A O 1
ATOM 655 N N . ALA A 1 79 ? 12.677 3.650 -19.980 1.00 87.88 79 ALA A N 1
ATOM 656 C CA . ALA A 1 79 ? 12.469 2.222 -19.791 1.00 87.88 79 ALA A CA 1
ATOM 657 C C . ALA A 1 79 ? 11.291 1.963 -18.836 1.00 87.88 79 ALA A C 1
ATOM 659 O O . ALA A 1 79 ? 11.320 2.327 -17.648 1.00 87.88 79 ALA A O 1
ATOM 660 N N . THR A 1 80 ? 10.254 1.333 -19.387 1.00 86.00 80 THR A N 1
ATOM 661 C CA . THR A 1 80 ? 9.021 0.977 -18.695 1.00 86.00 80 THR A CA 1
ATOM 662 C C . THR A 1 80 ? 9.319 -0.021 -17.579 1.00 86.00 80 THR A C 1
ATOM 664 O O . THR A 1 80 ? 9.808 -1.125 -17.813 1.00 86.00 80 THR A O 1
ATOM 667 N N . LEU A 1 81 ? 9.019 0.365 -16.339 1.00 87.25 81 LEU A N 1
ATOM 668 C CA . LEU A 1 81 ? 9.206 -0.493 -15.161 1.00 87.25 81 LEU A CA 1
ATOM 669 C C . LEU A 1 81 ? 7.938 -1.272 -14.801 1.00 87.25 81 LEU A C 1
ATOM 671 O O . LEU A 1 81 ? 8.011 -2.302 -14.136 1.00 87.25 81 LEU A O 1
ATOM 675 N N . PHE A 1 82 ? 6.793 -0.749 -15.224 1.00 87.88 82 PHE A N 1
ATOM 676 C CA . PHE A 1 82 ? 5.450 -1.171 -14.861 1.00 87.88 82 PHE A CA 1
ATOM 677 C C . PHE A 1 82 ? 4.538 -0.908 -16.053 1.00 87.88 82 PHE A C 1
ATOM 679 O O . PHE A 1 82 ? 4.698 0.116 -16.713 1.00 87.88 82 PHE A O 1
ATOM 686 N N . ARG A 1 83 ? 3.585 -1.800 -16.317 1.00 87.38 83 ARG A N 1
ATOM 687 C CA . ARG A 1 83 ? 2.578 -1.561 -17.355 1.00 87.38 83 ARG A CA 1
ATOM 688 C C . ARG A 1 83 ? 1.543 -0.552 -16.877 1.00 87.38 83 ARG A C 1
ATOM 690 O O . ARG A 1 83 ? 1.258 -0.482 -15.678 1.00 87.38 83 ARG A O 1
ATOM 697 N N . GLU A 1 84 ? 0.913 0.133 -17.826 1.00 89.31 84 GLU A N 1
ATOM 698 C CA . GLU A 1 84 ? -0.184 1.060 -17.544 1.00 89.31 84 GLU A CA 1
ATOM 699 C C . GLU A 1 84 ? -1.319 0.431 -16.744 1.00 89.31 84 GLU A C 1
ATOM 701 O O . GLU A 1 84 ? -1.790 1.006 -15.758 1.00 89.31 84 GLU A O 1
ATOM 706 N N . GLU A 1 85 ? -1.709 -0.789 -17.105 1.00 92.38 85 GLU A N 1
ATOM 707 C CA . GLU A 1 85 ? -2.715 -1.544 -16.363 1.00 92.38 85 GLU A CA 1
ATOM 708 C C . GLU A 1 85 ? -2.357 -1.708 -14.877 1.00 92.38 85 GLU A C 1
ATOM 710 O O . GLU A 1 85 ? -3.231 -1.660 -14.013 1.00 92.38 85 GLU A O 1
ATOM 715 N N . ASP A 1 86 ? -1.076 -1.865 -14.557 1.00 93.06 86 ASP A N 1
ATOM 716 C CA . ASP A 1 86 ? -0.627 -2.234 -13.224 1.00 93.06 86 ASP A CA 1
ATOM 717 C C . ASP A 1 86 ? -0.467 -1.008 -12.323 1.00 93.06 86 ASP A C 1
ATOM 719 O O . ASP A 1 86 ? -0.969 -1.022 -11.196 1.00 93.06 86 ASP A O 1
ATOM 723 N N . TYR A 1 87 ? 0.107 0.101 -12.812 1.00 91.50 87 TYR A N 1
ATOM 724 C CA . TYR A 1 87 ? 0.092 1.345 -12.029 1.00 91.50 87 TYR A CA 1
ATOM 725 C C . TYR A 1 87 ? -1.325 1.934 -11.905 1.00 91.50 87 TYR A C 1
ATOM 727 O O . TYR A 1 87 ? -1.621 2.634 -10.931 1.00 91.50 87 TYR A O 1
ATOM 735 N N . SER A 1 88 ? -2.232 1.622 -12.839 1.00 93.44 88 SER A N 1
ATOM 736 C CA . SER A 1 88 ? -3.649 1.996 -12.738 1.00 93.44 88 SER A CA 1
ATOM 737 C C . SER A 1 88 ? -4.364 1.192 -11.651 1.00 93.44 88 SER A C 1
ATOM 739 O O . SER A 1 88 ? -5.072 1.781 -10.832 1.00 93.44 88 SER A O 1
ATOM 741 N N . LYS A 1 89 ? -4.120 -0.128 -11.564 1.00 95.50 89 LYS A N 1
ATOM 742 C CA . LYS A 1 89 ? -4.602 -0.980 -10.457 1.00 95.50 89 LYS A CA 1
ATOM 743 C C . LYS A 1 89 ? -4.082 -0.487 -9.105 1.00 95.50 89 LYS A C 1
ATOM 745 O O . LYS A 1 89 ? -4.865 -0.404 -8.161 1.00 95.50 89 LYS A O 1
ATOM 750 N N . ILE A 1 90 ? -2.798 -0.118 -9.013 1.00 94.81 90 ILE A N 1
ATOM 751 C CA . ILE A 1 90 ? -2.215 0.454 -7.787 1.00 94.81 90 ILE A CA 1
ATOM 752 C C . ILE A 1 90 ? -2.920 1.762 -7.423 1.00 94.81 90 ILE A C 1
ATOM 754 O O . ILE A 1 90 ? -3.352 1.918 -6.285 1.00 94.81 90 ILE A O 1
ATOM 758 N N . SER A 1 91 ? -3.079 2.680 -8.380 1.00 95.69 91 SER A N 1
ATOM 759 C CA . SER A 1 91 ? -3.724 3.978 -8.141 1.00 95.69 91 SER A CA 1
ATOM 76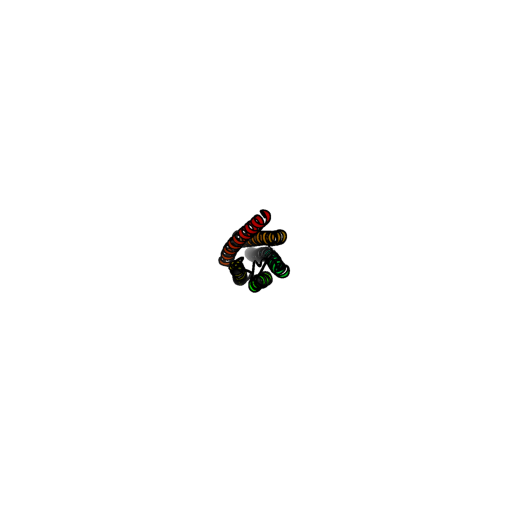0 C C . SER A 1 91 ? -5.175 3.837 -7.685 1.00 95.69 91 SER A C 1
ATOM 762 O O . SER A 1 91 ? -5.605 4.543 -6.774 1.00 95.69 91 SER A O 1
ATOM 764 N N . PHE A 1 92 ? -5.929 2.931 -8.311 1.00 95.81 92 PHE A N 1
ATOM 765 C CA . PHE A 1 92 ? -7.299 2.625 -7.912 1.00 95.81 92 PHE A CA 1
ATOM 766 C C . PHE A 1 92 ? -7.336 2.056 -6.492 1.00 95.81 92 PHE A C 1
ATOM 768 O O . PHE A 1 92 ? -8.026 2.597 -5.632 1.00 95.81 92 PHE A O 1
ATOM 775 N N . ALA A 1 93 ? -6.536 1.019 -6.226 1.00 96.38 93 ALA A N 1
ATOM 776 C CA . ALA A 1 93 ? -6.516 0.380 -4.920 1.00 96.38 93 ALA A CA 1
ATOM 777 C C . ALA A 1 93 ? -6.079 1.342 -3.805 1.00 96.38 93 ALA A C 1
ATOM 779 O O . ALA A 1 93 ? -6.643 1.299 -2.717 1.00 96.38 93 ALA A O 1
ATOM 780 N N . ALA A 1 94 ? -5.120 2.231 -4.086 1.00 95.31 94 ALA A N 1
ATOM 781 C CA . ALA A 1 94 ? -4.649 3.249 -3.155 1.00 95.31 94 ALA A CA 1
ATOM 782 C C . ALA A 1 94 ? -5.766 4.214 -2.738 1.00 95.31 94 ALA A C 1
ATOM 784 O O . ALA A 1 94 ? -5.967 4.413 -1.546 1.00 95.31 94 ALA A O 1
ATOM 785 N N . ARG A 1 95 ? -6.528 4.757 -3.698 1.00 94.81 95 ARG A N 1
ATOM 786 C CA . ARG A 1 95 ? -7.651 5.669 -3.407 1.00 94.81 95 ARG A CA 1
ATOM 787 C C . ARG A 1 95 ? -8.739 4.998 -2.579 1.00 94.81 95 ARG A C 1
ATOM 789 O O . ARG A 1 95 ? -9.296 5.612 -1.682 1.00 94.81 95 ARG A O 1
ATOM 796 N N . SER A 1 96 ? -9.002 3.721 -2.837 1.00 95.06 96 SER A N 1
ATOM 797 C CA . SER A 1 96 ? -9.998 2.972 -2.073 1.00 95.06 96 SER A CA 1
ATOM 798 C C . SER A 1 96 ? -9.542 2.612 -0.654 1.00 95.06 96 SER A C 1
ATOM 800 O O . SER A 1 96 ? -10.383 2.236 0.157 1.00 95.06 96 SER A O 1
ATOM 802 N N . LEU A 1 97 ? -8.248 2.716 -0.305 1.00 92.69 97 LEU A N 1
ATOM 803 C CA . LEU A 1 97 ? -7.784 2.404 1.055 1.00 92.69 97 LEU A CA 1
ATOM 804 C C . LEU A 1 97 ? -8.369 3.370 2.086 1.00 92.69 97 LEU A C 1
ATOM 806 O O . LEU A 1 97 ? -8.772 2.924 3.157 1.00 92.69 97 LEU A O 1
ATOM 810 N N . SER A 1 98 ? -8.464 4.667 1.786 1.00 81.06 98 SER A N 1
ATOM 811 C CA . SER A 1 98 ? -9.028 5.637 2.734 1.00 81.06 98 SER A CA 1
ATOM 812 C C . SER A 1 98 ? -10.534 5.467 2.953 1.00 81.06 98 SER A C 1
ATOM 814 O O . SER A 1 98 ? -11.035 5.822 4.020 1.00 81.06 98 SER A O 1
ATOM 816 N N . GLU A 1 99 ? -11.242 4.850 2.005 1.00 88.19 99 GLU A N 1
ATOM 817 C CA . GLU A 1 99 ? -12.674 4.538 2.102 1.00 88.19 99 GLU A CA 1
ATOM 818 C C . GLU A 1 99 ? -12.969 3.346 3.031 1.00 88.19 99 GLU A C 1
ATOM 820 O O . GLU A 1 99 ? -14.095 3.197 3.510 1.00 88.19 99 GLU A O 1
ATOM 825 N N . THR A 1 100 ? -11.961 2.516 3.332 1.00 90.31 100 THR A N 1
ATOM 826 C CA . THR A 1 100 ? -12.106 1.347 4.225 1.00 90.31 100 THR A CA 1
ATOM 827 C C . THR A 1 100 ? -12.236 1.710 5.704 1.00 90.31 100 THR A C 1
ATOM 829 O O . THR A 1 100 ? -12.598 0.860 6.520 1.00 90.31 100 THR A O 1
ATOM 832 N N . VAL A 1 101 ? -11.975 2.970 6.068 1.00 87.25 101 VAL A N 1
ATOM 833 C CA . VAL A 1 101 ? -12.194 3.480 7.424 1.00 87.25 101 VAL A CA 1
ATOM 834 C C . VAL A 1 101 ? -13.379 4.432 7.415 1.00 87.25 101 VAL A C 1
ATOM 836 O O . VAL A 1 101 ? -13.271 5.597 7.027 1.00 87.25 101 VAL A O 1
ATOM 839 N N . GLN A 1 102 ? -14.517 3.930 7.884 1.00 80.31 102 GLN A N 1
ATOM 840 C CA . GLN A 1 102 ? -15.737 4.707 8.079 1.00 80.31 102 GLN A CA 1
ATOM 841 C C . GLN A 1 102 ? -15.853 5.133 9.550 1.00 80.31 102 GLN A C 1
ATOM 843 O O . GLN A 1 102 ? -15.123 4.635 10.408 1.00 80.31 102 GLN A O 1
ATOM 848 N N . ASN A 1 103 ? -16.762 6.068 9.853 1.00 69.38 103 ASN A N 1
ATOM 849 C CA . ASN A 1 103 ? -16.889 6.668 11.192 1.00 69.38 103 ASN A CA 1
ATOM 850 C C . ASN A 1 103 ? -17.008 5.622 12.321 1.00 69.38 103 ASN A C 1
ATOM 852 O O . ASN A 1 103 ? -16.439 5.815 13.403 1.00 69.38 103 ASN A O 1
ATOM 856 N N . ASP A 1 104 ? -17.646 4.488 12.023 1.00 77.19 104 ASP A N 1
ATOM 857 C CA . ASP A 1 104 ? -18.048 3.508 13.032 1.00 77.19 104 ASP A CA 1
ATOM 858 C C . ASP A 1 104 ? -17.332 2.156 12.894 1.00 77.19 104 ASP A C 1
ATOM 860 O O . ASP A 1 104 ? -17.446 1.313 13.779 1.00 77.19 104 ASP A O 1
ATOM 864 N N . ARG A 1 105 ? -16.580 1.922 11.807 1.00 85.81 105 ARG A N 1
ATOM 865 C CA . ARG A 1 105 ? -15.939 0.622 11.549 1.00 85.81 105 ARG A CA 1
ATOM 866 C C . ARG A 1 105 ? -14.725 0.707 10.633 1.00 85.81 105 ARG A C 1
ATOM 868 O O . ARG A 1 105 ? -14.645 1.574 9.761 1.00 85.81 105 ARG A O 1
ATOM 875 N N . ILE A 1 106 ? -13.823 -0.254 10.807 1.00 90.44 106 ILE A N 1
ATOM 876 C CA . ILE A 1 106 ? -12.700 -0.515 9.904 1.00 90.44 106 ILE A CA 1
ATOM 877 C C . ILE A 1 106 ? -13.011 -1.792 9.122 1.00 90.44 106 ILE A C 1
ATOM 879 O O . ILE A 1 106 ? -13.276 -2.837 9.713 1.00 90.44 106 ILE A O 1
ATOM 883 N N . ASP A 1 107 ? -12.973 -1.707 7.796 1.00 94.06 107 ASP A N 1
ATOM 884 C CA . ASP A 1 107 ? -13.135 -2.851 6.900 1.00 94.06 107 ASP A CA 1
ATOM 885 C C . ASP A 1 107 ? -11.780 -3.541 6.645 1.00 94.06 107 ASP A C 1
ATOM 887 O O . ASP A 1 107 ? -11.087 -3.266 5.662 1.00 94.06 107 ASP A O 1
ATOM 891 N N . TYR A 1 108 ? -11.376 -4.435 7.555 1.00 93.56 108 TYR A N 1
ATOM 892 C CA . TYR A 1 108 ? -10.100 -5.161 7.459 1.00 93.56 108 TYR A CA 1
ATOM 893 C C . TYR A 1 108 ? -10.013 -6.080 6.231 1.00 93.56 108 TYR A C 1
ATOM 895 O O . TYR A 1 108 ? -8.936 -6.218 5.639 1.00 93.56 108 TYR A O 1
ATOM 903 N N . GLU A 1 109 ? -11.129 -6.679 5.812 1.00 95.12 109 GLU A N 1
ATOM 904 C CA . GLU A 1 109 ? -11.190 -7.505 4.602 1.00 95.12 109 GLU A CA 1
ATOM 905 C C . GLU A 1 109 ? -11.004 -6.647 3.345 1.00 95.12 109 GLU A C 1
ATOM 907 O O . GLU A 1 109 ? -10.229 -7.004 2.448 1.00 95.12 109 GLU A O 1
ATOM 912 N N . GLY A 1 110 ? -11.646 -5.476 3.311 1.00 96.06 110 GLY A N 1
ATOM 913 C CA . GLY A 1 110 ? -11.458 -4.454 2.288 1.00 96.06 110 GLY A CA 1
ATOM 914 C C . GLY A 1 110 ? -10.000 -4.024 2.171 1.00 96.06 110 GLY A C 1
ATOM 915 O O . GLY A 1 110 ? -9.435 -4.104 1.076 1.00 96.06 110 GLY A O 1
ATOM 916 N N . ILE A 1 111 ? -9.360 -3.665 3.292 1.00 96.19 111 ILE A N 1
ATOM 917 C CA . ILE A 1 111 ? -7.928 -3.317 3.331 1.00 96.19 111 ILE A CA 1
ATOM 918 C C . ILE A 1 111 ? -7.097 -4.478 2.777 1.00 96.19 111 ILE A C 1
ATOM 920 O O . ILE A 1 111 ? -6.296 -4.290 1.861 1.00 96.19 111 ILE A O 1
ATOM 924 N N . THR A 1 112 ? -7.319 -5.697 3.273 1.00 97.50 112 THR A N 1
ATOM 925 C CA . THR A 1 112 ? -6.592 -6.897 2.836 1.00 97.50 112 THR A CA 1
ATOM 926 C C . THR A 1 112 ? -6.693 -7.109 1.326 1.00 97.50 112 THR A C 1
ATOM 928 O O . THR A 1 112 ? -5.685 -7.339 0.653 1.00 97.50 112 THR A O 1
ATOM 931 N N . ARG A 1 113 ? -7.895 -7.005 0.756 1.00 98.00 113 ARG A N 1
ATOM 932 C CA . ARG A 1 113 ? -8.134 -7.172 -0.684 1.00 98.00 113 ARG A CA 1
ATOM 933 C C . ARG A 1 113 ? -7.419 -6.106 -1.518 1.00 98.00 113 ARG A C 1
ATOM 935 O O . ARG A 1 113 ? -6.824 -6.437 -2.549 1.00 98.00 113 ARG A O 1
ATOM 942 N N . LEU A 1 114 ? -7.454 -4.849 -1.082 1.00 98.06 114 LEU A N 1
ATOM 943 C CA . LEU A 1 114 ? -6.776 -3.745 -1.766 1.00 98.06 114 LEU A CA 1
ATOM 944 C C . LEU A 1 114 ? -5.253 -3.926 -1.722 1.00 98.06 114 LEU A C 1
ATOM 946 O O . LEU A 1 114 ? -4.597 -3.866 -2.762 1.00 98.06 114 LEU A O 1
ATOM 950 N N . LEU A 1 115 ? -4.698 -4.277 -0.559 1.00 97.75 115 LEU A N 1
ATOM 951 C CA . LEU A 1 115 ? -3.270 -4.569 -0.408 1.00 97.75 115 LEU A CA 1
ATOM 952 C C . LEU A 1 115 ? -2.825 -5.779 -1.244 1.00 97.75 115 LEU A C 1
ATOM 954 O O . LEU A 1 115 ? -1.757 -5.739 -1.852 1.00 97.75 115 LEU A O 1
ATOM 958 N N . ARG A 1 116 ? -3.649 -6.831 -1.358 1.00 97.88 116 ARG A N 1
ATOM 959 C CA . ARG A 1 116 ? -3.382 -7.967 -2.264 1.00 97.88 116 ARG A CA 1
ATOM 960 C C . ARG A 1 116 ? -3.388 -7.554 -3.734 1.00 97.88 116 ARG A C 1
ATOM 962 O O . ARG A 1 116 ? -2.593 -8.077 -4.511 1.00 97.88 116 ARG A O 1
ATOM 969 N N . THR A 1 117 ? -4.265 -6.630 -4.121 1.00 97.69 117 THR A N 1
ATOM 970 C CA . THR A 1 117 ? -4.306 -6.085 -5.488 1.00 97.69 117 THR A CA 1
ATOM 971 C C . THR A 1 117 ? -3.015 -5.337 -5.804 1.00 97.69 117 THR A C 1
ATOM 973 O O . THR A 1 117 ? -2.402 -5.579 -6.842 1.00 97.69 117 THR A O 1
ATOM 976 N N . ILE A 1 118 ? -2.559 -4.501 -4.868 1.00 97.25 118 ILE A N 1
ATOM 977 C CA . ILE A 1 118 ? -1.282 -3.789 -4.968 1.00 97.25 118 ILE A CA 1
ATOM 978 C C . ILE A 1 118 ? -0.122 -4.790 -5.053 1.00 97.25 118 ILE A C 1
ATOM 980 O O . ILE A 1 118 ? 0.699 -4.694 -5.959 1.00 97.25 118 ILE A O 1
ATOM 984 N N . HIS A 1 119 ? -0.084 -5.795 -4.172 1.00 97.06 119 HIS A N 1
ATOM 985 C CA . HIS A 1 119 ? 0.941 -6.843 -4.184 1.00 97.06 119 HIS A CA 1
ATOM 986 C C . HIS A 1 119 ? 1.045 -7.550 -5.536 1.00 97.06 119 HIS A C 1
ATOM 988 O O . HIS A 1 119 ? 2.135 -7.621 -6.097 1.00 97.06 119 HIS A O 1
ATOM 994 N N . LYS A 1 120 ? -0.084 -8.005 -6.091 1.00 95.75 120 LYS A N 1
ATOM 995 C CA . LYS A 1 120 ? -0.124 -8.647 -7.413 1.00 95.75 120 LYS A CA 1
ATOM 996 C C . LYS A 1 120 ? 0.377 -7.726 -8.523 1.00 95.75 120 LYS A C 1
ATOM 998 O O . LYS A 1 120 ? 1.098 -8.180 -9.400 1.00 95.75 120 LYS A O 1
ATOM 1003 N N . ALA A 1 121 ? 0.045 -6.436 -8.478 1.00 95.38 121 ALA A N 1
ATOM 1004 C CA . ALA A 1 121 ? 0.577 -5.481 -9.446 1.00 95.38 121 ALA A CA 1
ATOM 1005 C C . ALA A 1 121 ? 2.114 -5.389 -9.358 1.00 95.38 121 ALA A C 1
ATOM 1007 O O . ALA A 1 121 ? 2.785 -5.379 -10.381 1.00 95.38 121 ALA A O 1
ATOM 1008 N N . PHE A 1 122 ? 2.703 -5.424 -8.158 1.00 95.06 122 PHE A N 1
ATOM 1009 C CA . PHE A 1 122 ? 4.165 -5.454 -7.995 1.00 95.06 122 PHE A CA 1
ATOM 1010 C C . PHE A 1 122 ? 4.851 -6.736 -8.460 1.00 95.06 122 PHE A C 1
ATOM 1012 O O . PHE A 1 122 ? 6.064 -6.718 -8.677 1.00 95.06 122 PHE A O 1
ATOM 1019 N N . GLU A 1 123 ? 4.128 -7.836 -8.656 1.00 92.81 123 GLU A N 1
ATOM 1020 C CA . GLU A 1 123 ? 4.700 -9.047 -9.251 1.00 92.81 123 GLU A CA 1
ATOM 1021 C C . GLU A 1 123 ? 5.124 -8.832 -10.708 1.00 92.81 123 GLU A C 1
ATOM 1023 O O . GLU A 1 123 ? 6.075 -9.476 -11.150 1.00 92.81 123 GLU A O 1
ATOM 1028 N N . SER A 1 124 ? 4.510 -7.882 -11.423 1.00 90.50 124 SER A N 1
ATOM 1029 C CA . SER A 1 124 ? 4.866 -7.566 -12.809 1.00 90.50 124 SER A CA 1
ATOM 1030 C C . SER A 1 124 ? 6.042 -6.589 -12.952 1.00 90.50 124 SER A C 1
ATOM 1032 O O . SER A 1 124 ? 6.508 -6.375 -14.079 1.00 90.50 124 SER A O 1
ATOM 1034 N N . TYR A 1 125 ? 6.567 -6.026 -11.853 1.00 89.38 125 TYR A N 1
ATOM 1035 C CA . TYR A 1 125 ? 7.660 -5.048 -11.907 1.00 89.38 125 TYR A CA 1
ATOM 1036 C C . TYR A 1 125 ? 8.853 -5.585 -12.705 1.00 89.38 125 TYR A C 1
ATOM 1038 O O . TYR A 1 125 ? 9.387 -6.659 -12.425 1.00 89.38 125 TYR A O 1
ATOM 1046 N N . GLY A 1 126 ? 9.310 -4.806 -13.685 1.00 81.12 126 GLY A N 1
ATOM 1047 C CA . GLY A 1 126 ? 10.503 -5.103 -14.474 1.00 81.12 126 GLY A CA 1
ATOM 1048 C C . GLY A 1 126 ? 10.390 -6.323 -15.394 1.00 81.12 126 GLY A C 1
ATOM 1049 O O . GLY A 1 126 ? 11.381 -6.650 -16.040 1.00 81.12 126 GLY A O 1
ATOM 1050 N N . THR A 1 127 ? 9.218 -6.966 -15.477 1.00 84.75 127 THR A N 1
ATOM 1051 C CA . THR A 1 127 ? 8.951 -8.086 -16.402 1.00 84.75 127 THR A CA 1
ATOM 1052 C C . THR A 1 127 ? 8.652 -7.616 -17.822 1.00 84.75 127 THR A C 1
ATOM 1054 O O . THR A 1 127 ? 8.757 -8.382 -18.779 1.00 84.75 127 THR A O 1
ATOM 1057 N N . TYR A 1 128 ? 8.273 -6.348 -17.973 1.00 77.44 128 TYR A N 1
ATOM 1058 C CA . TYR A 1 128 ? 7.974 -5.771 -19.268 1.00 77.44 128 TYR A CA 1
ATOM 1059 C C . TYR A 1 128 ? 9.257 -5.328 -19.970 1.00 77.44 128 TYR A C 1
ATOM 1061 O O . TYR A 1 128 ? 10.048 -4.554 -19.435 1.00 77.44 128 TYR A O 1
ATOM 1069 N N . THR A 1 129 ? 9.439 -5.820 -21.191 1.00 69.06 129 THR A N 1
ATOM 1070 C CA . THR A 1 129 ? 10.496 -5.394 -22.103 1.00 69.06 129 THR A CA 1
ATOM 1071 C C . THR A 1 129 ? 9.869 -4.501 -23.166 1.00 69.06 129 THR A C 1
ATOM 1073 O O . THR A 1 129 ? 8.981 -4.922 -23.909 1.00 69.06 129 THR A O 1
ATOM 1076 N N . ALA A 1 130 ? 10.285 -3.236 -23.208 1.00 64.75 130 ALA A N 1
ATOM 1077 C CA . ALA A 1 130 ? 9.801 -2.306 -24.217 1.00 64.75 130 ALA A CA 1
ATOM 1078 C C . ALA A 1 130 ? 10.274 -2.735 -25.617 1.00 64.75 130 ALA A C 1
ATOM 1080 O O . ALA A 1 130 ? 11.406 -3.188 -25.795 1.00 64.75 130 ALA A O 1
ATOM 1081 N N . ARG A 1 131 ? 9.410 -2.575 -26.626 1.00 58.50 131 ARG A N 1
ATOM 1082 C CA . ARG A 1 131 ? 9.779 -2.751 -28.037 1.00 58.50 131 ARG A CA 1
ATOM 1083 C C . ARG A 1 131 ? 10.329 -1.429 -28.573 1.00 58.50 131 ARG A C 1
ATOM 1085 O O . ARG A 1 131 ? 9.555 -0.579 -28.995 1.00 58.50 131 ARG A O 1
ATOM 1092 N N . GLY A 1 132 ? 11.647 -1.256 -28.539 1.00 63.59 132 GLY A N 1
ATOM 1093 C CA . GLY A 1 132 ? 12.330 -0.083 -29.101 1.00 63.59 132 GLY A CA 1
ATOM 1094 C C . GLY A 1 132 ? 13.475 0.434 -28.224 1.00 63.59 132 GLY A C 1
ATOM 1095 O O . GLY A 1 132 ? 13.678 -0.078 -27.122 1.00 63.59 132 GLY A O 1
ATOM 1096 N N . PRO A 1 133 ? 14.242 1.431 -28.705 1.00 63.53 133 PRO A N 1
ATOM 1097 C CA . PRO A 1 133 ? 15.285 2.065 -27.912 1.00 63.53 133 PRO A CA 1
ATOM 1098 C C . PRO A 1 133 ? 14.638 2.854 -26.772 1.00 63.53 133 PRO A C 1
ATOM 1100 O O . PRO A 1 133 ? 13.986 3.870 -26.997 1.00 63.53 133 PRO A O 1
ATOM 1103 N N . VAL A 1 134 ? 14.812 2.374 -25.544 1.00 71.62 134 VAL A N 1
ATOM 1104 C CA . VAL A 1 134 ? 14.401 3.084 -24.331 1.00 71.62 134 VAL A CA 1
ATOM 1105 C C . VAL A 1 134 ? 15.618 3.672 -23.639 1.00 71.62 134 VAL A C 1
ATOM 1107 O O . VAL A 1 134 ? 16.664 3.027 -23.550 1.00 71.62 134 VAL A O 1
ATOM 1110 N N . ARG A 1 135 ? 15.478 4.901 -23.138 1.00 84.06 135 ARG A N 1
ATOM 1111 C CA . ARG A 1 135 ? 16.507 5.538 -22.316 1.00 84.06 135 ARG A CA 1
ATOM 1112 C C . ARG A 1 135 ? 16.297 5.160 -20.855 1.00 84.06 135 ARG A C 1
ATOM 1114 O O . ARG A 1 135 ? 15.168 5.086 -20.373 1.00 84.06 135 ARG A O 1
ATOM 1121 N N . GLU A 1 136 ? 17.387 4.951 -20.139 1.00 87.81 136 GLU A N 1
ATOM 1122 C CA . GLU A 1 136 ? 17.363 4.886 -18.682 1.00 87.81 136 GLU A CA 1
ATOM 1123 C C . GLU A 1 136 ? 17.734 6.246 -18.077 1.00 87.81 136 GLU A C 1
ATOM 1125 O O . GLU A 1 136 ? 18.461 7.031 -18.682 1.00 87.81 136 GLU A O 1
ATOM 1130 N N . ASP A 1 137 ? 17.205 6.545 -16.890 1.00 90.19 137 ASP A N 1
ATOM 1131 C CA . ASP A 1 137 ? 17.377 7.848 -16.240 1.00 90.19 137 ASP A CA 1
ATOM 1132 C C . ASP A 1 137 ? 17.516 7.703 -14.719 1.00 90.19 137 ASP A C 1
ATOM 1134 O O . ASP A 1 137 ? 16.654 7.116 -14.050 1.00 90.19 137 ASP A O 1
ATOM 1138 N N . ILE A 1 138 ? 18.621 8.232 -14.184 1.00 92.12 138 ILE A N 1
ATOM 1139 C CA . ILE A 1 138 ? 19.008 8.102 -12.772 1.00 92.12 138 ILE A CA 1
ATOM 1140 C C . ILE A 1 138 ? 18.040 8.854 -11.858 1.00 92.12 138 ILE A C 1
ATOM 1142 O O . ILE A 1 138 ? 17.678 8.327 -10.800 1.00 92.12 138 ILE A O 1
ATOM 1146 N N . ASP A 1 139 ? 17.612 10.056 -12.241 1.00 92.69 139 ASP A N 1
ATOM 1147 C CA . ASP A 1 139 ? 16.744 10.900 -11.412 1.00 92.69 139 ASP A CA 1
ATOM 1148 C C . ASP A 1 139 ? 15.366 10.269 -11.261 1.00 92.69 139 ASP A C 1
ATOM 1150 O O . ASP A 1 139 ? 14.825 10.141 -10.158 1.00 92.69 139 ASP A O 1
ATOM 1154 N N . SER A 1 140 ? 14.835 9.759 -12.364 1.00 93.19 140 SER A N 1
ATOM 1155 C CA . SER A 1 140 ? 13.596 9.011 -12.383 1.00 93.19 140 SER A CA 1
ATOM 1156 C C . SER A 1 140 ? 13.660 7.730 -11.537 1.00 93.19 140 SER A C 1
ATOM 1158 O O . SER A 1 140 ? 12.763 7.477 -10.727 1.00 93.19 140 SER A O 1
ATOM 1160 N N . LEU A 1 141 ? 14.731 6.933 -11.654 1.00 93.88 141 LEU A N 1
ATOM 1161 C CA . LEU A 1 141 ? 14.925 5.754 -10.797 1.00 93.88 141 LEU A CA 1
ATOM 1162 C C . LEU A 1 141 ? 15.109 6.140 -9.324 1.00 93.88 141 LEU A C 1
ATOM 1164 O O . LEU A 1 141 ? 14.677 5.404 -8.436 1.00 93.88 141 LEU A O 1
ATOM 1168 N N . SER A 1 142 ? 15.713 7.296 -9.047 1.00 94.62 142 SER A N 1
ATOM 1169 C CA . SER A 1 142 ? 15.862 7.823 -7.688 1.00 94.62 142 SER A CA 1
ATOM 1170 C C . SER A 1 142 ? 14.513 8.213 -7.090 1.00 94.62 142 SER A C 1
ATOM 1172 O O . SER A 1 142 ? 14.246 7.857 -5.942 1.00 94.62 142 SER A O 1
ATOM 1174 N N . ALA A 1 143 ? 13.631 8.842 -7.870 1.00 94.12 143 ALA A N 1
ATOM 1175 C CA . ALA A 1 143 ? 12.262 9.139 -7.454 1.00 94.12 143 ALA A CA 1
ATOM 1176 C C . ALA A 1 143 ? 11.467 7.855 -7.154 1.00 94.12 143 ALA A C 1
ATOM 1178 O O . ALA A 1 143 ? 10.876 7.730 -6.081 1.00 94.12 143 ALA A O 1
ATOM 1179 N N . VAL A 1 144 ? 11.515 6.861 -8.051 1.00 94.62 144 VAL A N 1
ATOM 1180 C CA . VAL A 1 144 ? 10.869 5.549 -7.844 1.00 94.62 144 VAL A CA 1
ATOM 1181 C C . VAL A 1 144 ? 11.407 4.868 -6.583 1.00 94.62 144 VAL A C 1
ATOM 1183 O O . VAL A 1 144 ? 10.634 4.464 -5.717 1.00 94.62 144 VAL A O 1
ATOM 1186 N N . SER A 1 145 ? 12.732 4.793 -6.434 1.00 95.44 145 SER A N 1
ATOM 1187 C CA . SER A 1 145 ? 13.388 4.219 -5.255 1.00 95.44 145 SER A CA 1
ATOM 1188 C C . SER A 1 145 ? 12.973 4.924 -3.962 1.00 95.44 145 SER A C 1
ATOM 1190 O O . SER A 1 145 ? 12.779 4.263 -2.941 1.00 95.44 145 SER A O 1
ATOM 1192 N N . HIS A 1 146 ? 12.878 6.254 -3.977 1.00 96.00 146 HIS A N 1
ATOM 1193 C CA . HIS A 1 146 ? 12.465 7.036 -2.818 1.00 96.00 146 HIS A CA 1
ATOM 1194 C C . HIS A 1 146 ? 11.029 6.688 -2.402 1.00 96.00 146 HIS A C 1
ATOM 1196 O O . HIS A 1 146 ? 10.796 6.350 -1.240 1.00 96.00 146 HIS A O 1
ATOM 1202 N N . PHE A 1 147 ? 10.087 6.680 -3.351 1.00 96.50 147 PHE A N 1
ATOM 1203 C CA . PHE A 1 147 ? 8.684 6.383 -3.056 1.00 96.50 147 PHE A CA 1
ATOM 1204 C C . PHE A 1 147 ? 8.438 4.923 -2.665 1.00 96.50 147 PHE A C 1
ATOM 1206 O O . PHE A 1 147 ? 7.606 4.675 -1.792 1.00 96.50 147 PHE A O 1
ATOM 1213 N N . LEU A 1 148 ? 9.180 3.962 -3.228 1.00 95.88 148 LEU A N 1
ATOM 1214 C CA . LEU A 1 148 ? 9.137 2.559 -2.792 1.00 95.88 148 LEU A CA 1
ATOM 1215 C C . LEU A 1 148 ? 9.503 2.431 -1.312 1.00 95.88 148 LEU A C 1
ATOM 1217 O O . LEU A 1 148 ? 8.766 1.823 -0.536 1.00 95.88 148 LEU A O 1
ATOM 1221 N N . ARG A 1 149 ? 10.614 3.059 -0.911 1.00 96.00 149 ARG A N 1
ATOM 1222 C CA . ARG A 1 149 ? 11.100 3.002 0.469 1.00 96.00 149 ARG A CA 1
ATOM 1223 C C . ARG A 1 149 ? 10.165 3.719 1.437 1.00 96.00 149 ARG A C 1
ATOM 1225 O O . ARG A 1 149 ? 9.882 3.193 2.509 1.00 96.00 149 ARG A O 1
ATOM 1232 N N . GLN A 1 150 ? 9.660 4.891 1.054 1.00 96.06 150 GLN A N 1
ATOM 1233 C CA . GLN A 1 150 ? 8.669 5.613 1.850 1.00 96.06 150 GLN A CA 1
ATOM 1234 C C . GLN A 1 150 ? 7.405 4.764 2.054 1.00 96.06 150 GLN A C 1
ATOM 1236 O O . GLN A 1 150 ? 6.996 4.548 3.189 1.00 96.06 150 GLN A O 1
ATOM 1241 N N . THR A 1 151 ? 6.849 4.205 0.977 1.00 96.62 151 THR A N 1
ATOM 1242 C CA . THR A 1 151 ? 5.634 3.378 1.043 1.00 96.62 151 THR A CA 1
ATOM 1243 C C . THR A 1 151 ? 5.843 2.135 1.910 1.00 96.62 151 THR A C 1
ATOM 1245 O O . THR A 1 151 ? 4.985 1.810 2.726 1.00 96.62 151 THR A O 1
ATOM 1248 N N . GLY A 1 152 ? 6.997 1.466 1.801 1.00 96.62 152 GLY A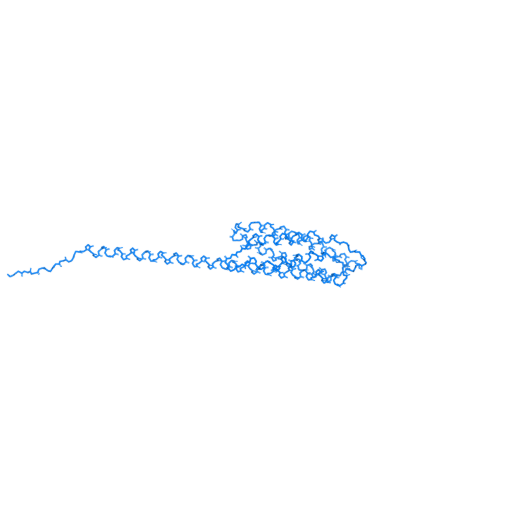 N 1
ATOM 1249 C CA . GLY A 1 152 ? 7.334 0.327 2.663 1.00 96.62 152 GLY A CA 1
ATOM 1250 C C . GLY A 1 152 ? 7.408 0.700 4.151 1.00 96.62 152 GLY A C 1
ATOM 1251 O O . GLY A 1 152 ? 6.912 -0.034 5.009 1.00 96.62 152 GLY A O 1
ATOM 1252 N N . ASN A 1 153 ? 7.950 1.878 4.472 1.00 96.69 153 ASN A N 1
ATOM 1253 C CA . ASN A 1 153 ? 7.960 2.392 5.845 1.00 96.69 153 ASN A CA 1
ATOM 1254 C C . ASN A 1 153 ? 6.541 2.693 6.352 1.00 96.69 153 ASN A C 1
ATOM 1256 O O . ASN A 1 153 ? 6.221 2.367 7.496 1.00 96.69 153 ASN A O 1
ATOM 1260 N N . ASP A 1 154 ? 5.689 3.290 5.517 1.00 96.19 154 ASP A N 1
ATOM 1261 C CA . ASP A 1 154 ? 4.303 3.634 5.858 1.00 96.19 154 ASP A CA 1
ATOM 1262 C C . ASP A 1 154 ? 3.474 2.367 6.140 1.00 96.19 154 ASP A C 1
ATOM 1264 O O . ASP A 1 154 ? 2.802 2.260 7.168 1.00 96.19 154 ASP A O 1
ATOM 1268 N N . MET A 1 155 ? 3.633 1.338 5.305 1.00 95.94 155 MET A N 1
ATOM 1269 C CA . MET A 1 155 ? 3.087 -0.004 5.532 1.00 95.94 155 MET A CA 1
ATOM 1270 C C . MET A 1 155 ? 3.604 -0.629 6.837 1.00 95.94 155 MET A C 1
ATOM 1272 O O . MET A 1 155 ? 2.844 -1.236 7.595 1.00 95.94 155 MET A O 1
ATOM 1276 N N . GLY A 1 156 ? 4.898 -0.467 7.131 1.00 96.12 156 GLY A N 1
ATOM 1277 C CA . GLY A 1 156 ? 5.507 -0.918 8.384 1.00 96.12 156 GLY A CA 1
ATOM 1278 C C . GLY A 1 156 ? 4.877 -0.277 9.625 1.00 96.12 156 GLY A C 1
ATOM 1279 O O . GLY A 1 156 ? 4.640 -0.974 10.615 1.00 96.12 156 GLY A O 1
ATOM 1280 N N . ARG A 1 157 ? 4.540 1.018 9.560 1.00 96.00 157 ARG A N 1
ATOM 1281 C CA . ARG A 1 157 ? 3.829 1.717 10.641 1.00 96.00 157 ARG A CA 1
ATOM 1282 C C . ARG A 1 157 ? 2.411 1.192 10.813 1.00 96.00 157 ARG A C 1
ATOM 1284 O O . ARG A 1 157 ? 2.053 0.846 11.935 1.00 96.00 157 ARG A O 1
ATOM 1291 N N . LEU A 1 158 ? 1.646 1.030 9.730 1.00 95.25 158 LEU A N 1
ATOM 1292 C CA . LEU A 1 158 ? 0.299 0.448 9.800 1.00 95.25 158 LEU A CA 1
ATOM 1293 C C . LEU A 1 158 ? 0.316 -0.951 10.438 1.00 95.25 158 LEU A C 1
ATOM 1295 O O . LEU A 1 158 ? -0.471 -1.243 11.337 1.00 95.25 158 LEU A O 1
ATOM 1299 N N . ARG A 1 159 ? 1.266 -1.803 10.034 1.00 95.56 159 ARG A N 1
ATOM 1300 C CA . ARG A 1 159 ? 1.478 -3.116 10.657 1.00 95.56 159 ARG A CA 1
ATOM 1301 C C . ARG A 1 159 ? 1.742 -3.001 12.155 1.00 95.56 159 ARG A C 1
ATOM 1303 O O . ARG A 1 159 ? 1.213 -3.801 12.921 1.00 95.56 159 ARG A O 1
ATOM 1310 N N . HIS A 1 160 ? 2.587 -2.059 12.568 1.00 94.56 160 HIS A N 1
ATOM 1311 C CA . HIS A 1 160 ? 2.886 -1.860 13.982 1.00 94.56 160 HIS A CA 1
ATOM 1312 C C . HIS A 1 160 ? 1.625 -1.489 14.768 1.00 94.56 160 HIS A C 1
ATOM 1314 O O . HIS A 1 160 ? 1.409 -2.066 15.826 1.00 94.56 160 HIS A O 1
ATOM 1320 N N . VAL A 1 161 ? 0.753 -0.638 14.212 1.00 92.19 161 VAL A N 1
ATOM 1321 C CA . VAL A 1 161 ? -0.545 -0.303 14.825 1.00 92.19 161 VAL A CA 1
ATOM 1322 C C . VAL A 1 161 ? -1.397 -1.550 15.058 1.00 92.19 161 VAL A C 1
ATOM 1324 O O . VAL A 1 161 ? -1.888 -1.740 16.165 1.00 92.19 161 VAL A O 1
ATOM 1327 N N . PHE A 1 162 ? -1.532 -2.420 14.054 1.00 92.62 162 PHE A N 1
ATOM 1328 C CA . PHE A 1 162 ? -2.335 -3.640 14.190 1.00 92.62 162 PHE A CA 1
ATOM 1329 C C . PHE A 1 162 ? -1.771 -4.633 15.214 1.00 92.62 162 PHE A C 1
ATOM 1331 O O . PHE A 1 162 ? -2.539 -5.286 15.914 1.00 92.62 162 PHE A O 1
ATOM 1338 N N . ILE A 1 163 ? -0.442 -4.745 15.317 1.00 90.69 163 ILE A N 1
ATOM 1339 C CA . ILE A 1 163 ? 0.213 -5.667 16.259 1.00 90.69 163 ILE A CA 1
ATOM 1340 C C . ILE A 1 163 ? 0.185 -5.123 17.689 1.00 90.69 163 ILE A C 1
ATOM 1342 O O . ILE A 1 163 ? -0.137 -5.866 18.609 1.00 90.69 163 ILE A O 1
ATOM 1346 N N . GLU A 1 164 ? 0.516 -3.844 17.887 1.00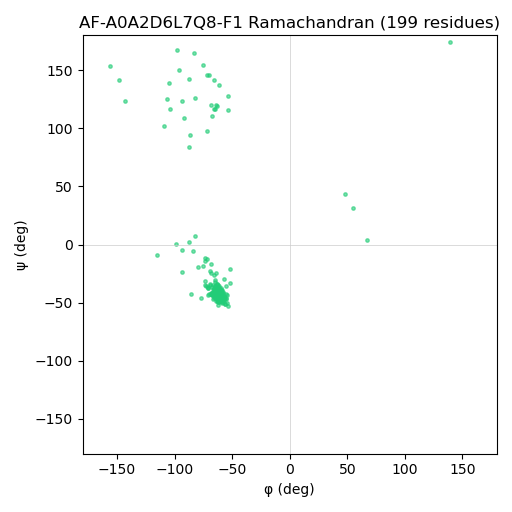 88.19 164 GLU A N 1
ATOM 1347 C CA . GLU A 1 164 ? 0.543 -3.190 19.207 1.00 88.19 164 GLU A CA 1
ATOM 1348 C C . GLU A 1 164 ? -0.818 -3.284 19.91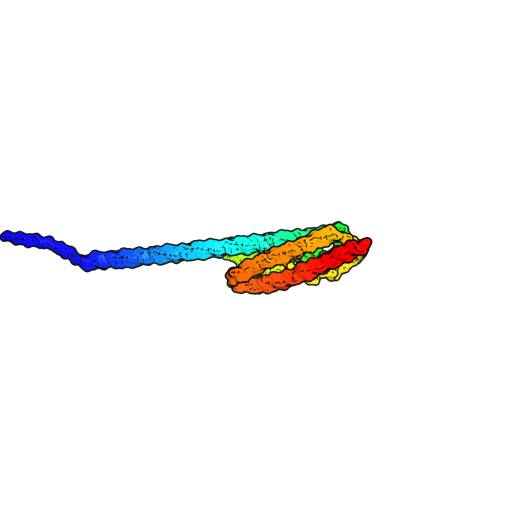5 1.00 88.19 164 GLU A C 1
ATOM 1350 O O . GLU A 1 164 ? -0.888 -3.326 21.142 1.00 88.19 164 GLU A O 1
ATOM 1355 N N . LYS A 1 165 ? -1.899 -3.328 19.134 1.00 79.19 165 LYS A N 1
ATOM 1356 C CA . LYS A 1 165 ? -3.280 -3.349 19.618 1.00 79.19 165 LYS A CA 1
ATOM 1357 C C . LYS A 1 165 ? -3.917 -4.738 19.668 1.00 79.19 165 LYS A C 1
ATOM 1359 O O . LYS A 1 165 ? -5.065 -4.833 20.079 1.00 79.19 165 LYS A O 1
ATOM 1364 N N . ASP A 1 166 ? -3.191 -5.793 19.286 1.00 83.88 166 ASP A N 1
ATOM 1365 C CA . ASP A 1 166 ? -3.710 -7.170 19.201 1.00 83.88 166 ASP A CA 1
ATOM 1366 C C . ASP A 1 166 ? -5.057 -7.257 18.453 1.00 83.88 166 ASP A C 1
ATOM 1368 O O . ASP A 1 166 ? -6.000 -7.931 18.870 1.00 83.88 166 ASP A O 1
ATOM 1372 N N . VAL A 1 167 ? -5.165 -6.532 17.332 1.00 83.62 167 VAL A N 1
ATOM 1373 C CA . VAL A 1 167 ? -6.394 -6.509 16.529 1.00 83.62 167 VAL A CA 1
ATOM 1374 C C . VAL A 1 167 ? -6.538 -7.849 15.809 1.00 83.62 167 VAL A C 1
ATOM 1376 O O . VAL A 1 167 ? -5.936 -8.075 14.754 1.00 83.62 167 VAL A O 1
ATOM 1379 N N . LYS A 1 168 ? -7.335 -8.759 16.373 1.00 86.44 168 LYS A N 1
ATOM 1380 C CA . LYS A 1 168 ? -7.505 -10.129 15.859 1.00 86.44 168 LYS A CA 1
ATOM 1381 C C . LYS A 1 168 ? -8.012 -10.149 14.419 1.00 86.44 168 LYS A C 1
ATOM 1383 O O . LYS A 1 168 ? -7.524 -10.933 13.604 1.00 86.44 168 LYS A O 1
ATOM 1388 N N . GLU A 1 169 ? -8.929 -9.247 14.093 1.00 86.12 169 GLU A N 1
ATOM 1389 C CA . GLU A 1 169 ? -9.522 -9.054 12.770 1.00 86.12 169 GLU A CA 1
ATOM 1390 C C . GLU A 1 169 ? -8.484 -8.608 11.726 1.00 86.12 169 GLU A C 1
ATOM 1392 O O . GLU A 1 169 ? -8.638 -8.872 10.536 1.00 86.12 169 GLU A O 1
ATOM 1397 N N . ALA A 1 170 ? -7.381 -7.986 12.157 1.00 91.19 170 ALA A N 1
ATOM 1398 C CA . ALA A 1 170 ? -6.327 -7.498 11.275 1.00 91.19 170 ALA A CA 1
ATOM 1399 C C . ALA A 1 170 ? -5.250 -8.547 10.953 1.00 91.19 170 ALA A C 1
ATOM 1401 O O . ALA A 1 170 ? -4.289 -8.225 10.252 1.00 91.19 170 ALA A O 1
ATOM 1402 N N . LYS A 1 171 ? -5.359 -9.792 11.437 1.00 93.81 171 LYS A N 1
ATOM 1403 C CA . LYS A 1 171 ? -4.321 -10.825 11.256 1.00 93.81 171 LYS A CA 1
ATOM 1404 C C . LYS A 1 171 ? -3.965 -11.060 9.782 1.00 93.81 171 LYS A C 1
ATOM 1406 O O . LYS A 1 171 ? -2.785 -11.082 9.418 1.00 93.81 171 LYS A O 1
ATOM 1411 N N . ASP A 1 172 ? -4.975 -11.188 8.929 1.00 95.75 172 ASP A N 1
ATOM 1412 C CA . ASP A 1 172 ? -4.789 -11.384 7.487 1.00 95.75 172 ASP A CA 1
ATOM 1413 C C . ASP A 1 172 ? -4.231 -10.130 6.809 1.00 95.75 172 ASP A C 1
ATOM 1415 O O . ASP A 1 172 ? -3.382 -10.222 5.910 1.00 95.75 172 ASP A O 1
ATOM 1419 N N . THR A 1 173 ? -4.637 -8.956 7.293 1.00 96.12 173 THR A N 1
ATOM 1420 C CA . THR A 1 173 ? -4.102 -7.665 6.863 1.00 96.12 173 THR A CA 1
ATOM 1421 C C . THR A 1 173 ? -2.614 -7.567 7.182 1.00 96.12 173 THR A C 1
ATOM 1423 O O . THR A 1 173 ? -1.819 -7.249 6.303 1.00 96.12 173 THR A O 1
ATOM 1426 N N . VAL A 1 174 ? -2.203 -7.916 8.405 1.00 97.06 174 VAL A N 1
ATOM 1427 C CA . VAL A 1 174 ? -0.798 -7.937 8.842 1.00 97.06 174 VAL A CA 1
ATOM 1428 C C . VAL A 1 174 ? 0.031 -8.891 7.985 1.00 97.06 174 VAL A C 1
ATOM 1430 O O . VAL A 1 174 ? 1.119 -8.524 7.538 1.00 97.06 174 VAL A O 1
ATOM 1433 N N . SER A 1 175 ? -0.479 -10.095 7.715 1.00 97.00 175 SER A N 1
ATOM 1434 C CA . SER A 1 175 ? 0.182 -11.057 6.823 1.00 97.00 175 SER A CA 1
ATOM 1435 C C . SER A 1 175 ? 0.372 -10.480 5.415 1.00 97.00 175 SER A C 1
ATOM 1437 O O . SER A 1 175 ? 1.468 -10.529 4.852 1.00 97.00 175 SER A O 1
ATOM 1439 N N . THR A 1 176 ? -0.668 -9.837 4.880 1.00 97.69 176 THR A N 1
ATOM 1440 C CA . THR A 1 176 ? -0.631 -9.195 3.560 1.00 97.69 176 THR A CA 1
ATOM 1441 C C . THR A 1 176 ? 0.353 -8.023 3.521 1.00 97.69 176 THR A C 1
ATOM 1443 O O . THR A 1 176 ? 1.105 -7.896 2.555 1.00 97.69 176 THR A O 1
ATOM 1446 N N . ILE A 1 177 ? 0.421 -7.208 4.580 1.00 97.69 177 ILE A N 1
ATOM 1447 C CA . ILE A 1 177 ? 1.414 -6.133 4.708 1.00 97.69 177 ILE A CA 1
ATOM 1448 C C . ILE A 1 177 ? 2.835 -6.704 4.721 1.00 97.69 177 ILE A C 1
ATOM 1450 O O . ILE A 1 177 ? 3.707 -6.159 4.051 1.00 97.69 177 ILE A O 1
ATOM 1454 N N . ASN A 1 178 ? 3.090 -7.807 5.434 1.00 97.81 178 ASN A N 1
ATOM 1455 C CA . ASN A 1 178 ? 4.415 -8.437 5.446 1.00 97.81 178 ASN A CA 1
ATOM 1456 C C . ASN A 1 178 ? 4.840 -8.890 4.043 1.00 97.81 178 ASN A C 1
ATOM 1458 O O . ASN A 1 178 ? 5.970 -8.626 3.627 1.00 97.81 178 ASN A O 1
ATOM 1462 N N . ALA A 1 179 ? 3.935 -9.545 3.310 1.00 97.69 179 ALA A N 1
ATOM 1463 C CA . ALA A 1 179 ? 4.191 -9.978 1.939 1.00 97.69 179 ALA A CA 1
ATOM 1464 C C . ALA A 1 179 ? 4.458 -8.780 1.013 1.00 97.69 179 ALA A C 1
ATOM 1466 O O . ALA A 1 179 ? 5.450 -8.765 0.284 1.00 97.69 179 ALA A O 1
ATOM 1467 N N . LEU A 1 180 ? 3.631 -7.734 1.107 1.00 97.25 180 LEU A N 1
ATOM 1468 C CA . LEU A 1 180 ? 3.800 -6.512 0.326 1.00 97.25 180 LEU A CA 1
ATOM 1469 C C . LEU A 1 180 ? 5.095 -5.772 0.651 1.00 97.25 180 LEU A C 1
ATOM 1471 O O . LEU A 1 180 ? 5.806 -5.391 -0.272 1.00 97.25 180 LEU A O 1
ATOM 1475 N N . ASN A 1 181 ? 5.463 -5.634 1.922 1.00 97.31 181 ASN A N 1
ATOM 1476 C CA . ASN A 1 181 ? 6.729 -5.013 2.309 1.00 97.31 181 ASN A CA 1
ATOM 1477 C C . ASN A 1 181 ? 7.938 -5.778 1.782 1.00 97.31 181 ASN A C 1
ATOM 1479 O O . ASN A 1 181 ? 8.863 -5.161 1.257 1.00 97.31 181 ASN A O 1
ATOM 1483 N N . LYS A 1 182 ? 7.916 -7.114 1.854 1.00 97.50 182 LYS A N 1
ATOM 1484 C CA . LYS A 1 182 ? 8.964 -7.936 1.242 1.00 97.50 182 LYS A CA 1
ATOM 1485 C C . LYS A 1 182 ? 9.058 -7.661 -0.260 1.00 97.50 182 LYS A C 1
ATOM 1487 O O . LYS A 1 182 ? 10.153 -7.470 -0.782 1.00 97.50 182 LYS A O 1
ATOM 1492 N N . LYS A 1 183 ? 7.916 -7.585 -0.947 1.00 96.88 183 LYS A N 1
ATOM 1493 C CA . LYS A 1 183 ? 7.891 -7.321 -2.385 1.00 96.88 183 LYS A CA 1
ATOM 1494 C C . LYS A 1 183 ? 8.391 -5.918 -2.741 1.00 96.88 183 LYS A C 1
ATOM 1496 O O . LYS A 1 183 ? 9.144 -5.765 -3.700 1.00 96.88 183 LYS A O 1
ATOM 1501 N N . LEU A 1 184 ? 8.010 -4.902 -1.968 1.00 96.44 184 LEU A N 1
ATOM 1502 C CA . LEU A 1 184 ? 8.489 -3.528 -2.135 1.00 96.44 184 LEU A CA 1
ATOM 1503 C C . LEU A 1 184 ? 10.008 -3.435 -1.951 1.00 96.44 184 LEU A C 1
ATOM 1505 O O . LEU A 1 184 ? 10.665 -2.752 -2.732 1.00 96.44 184 LEU A O 1
ATOM 1509 N N . GLU A 1 185 ? 10.566 -4.157 -0.977 1.00 96.31 185 GLU A N 1
ATOM 1510 C CA . GLU A 1 185 ? 12.013 -4.241 -0.743 1.00 96.31 185 GLU A CA 1
ATOM 1511 C C . GLU A 1 185 ? 12.745 -4.900 -1.923 1.00 96.31 185 GLU A C 1
ATOM 1513 O O . GLU A 1 185 ? 13.735 -4.365 -2.422 1.00 96.31 185 GLU A O 1
ATOM 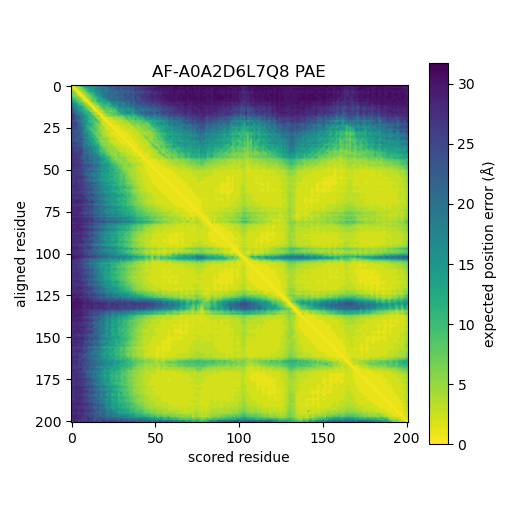1518 N N . GLU A 1 186 ? 12.234 -6.023 -2.438 1.00 95.75 186 GLU A N 1
ATOM 1519 C CA . GLU A 1 186 ? 12.786 -6.677 -3.633 1.00 95.75 186 GLU A CA 1
ATOM 1520 C C . GLU A 1 186 ? 12.815 -5.718 -4.835 1.00 95.75 186 GLU A C 1
ATOM 1522 O O . GLU A 1 186 ? 13.836 -5.576 -5.514 1.00 95.75 186 GLU A O 1
ATOM 1527 N N . VAL A 1 187 ? 11.705 -5.017 -5.075 1.00 95.19 187 VAL A N 1
ATOM 1528 C CA . VAL A 1 187 ? 11.568 -4.043 -6.166 1.00 95.19 187 VAL A CA 1
ATOM 1529 C C . VAL A 1 187 ? 12.487 -2.833 -5.959 1.00 95.19 187 VAL A C 1
ATOM 1531 O O . VAL A 1 187 ? 13.099 -2.338 -6.913 1.00 95.19 187 VAL A O 1
ATOM 1534 N N . TRP A 1 188 ? 12.645 -2.373 -4.718 1.00 96.12 188 TRP A N 1
ATOM 1535 C CA . TRP A 1 188 ? 13.581 -1.309 -4.365 1.00 96.12 188 TRP A CA 1
ATOM 1536 C C . TRP A 1 188 ? 15.028 -1.707 -4.675 1.00 96.12 188 TRP A C 1
ATOM 1538 O O . TRP A 1 188 ? 15.725 -0.968 -5.376 1.00 96.12 188 TRP A O 1
ATOM 1548 N N . LEU A 1 189 ? 15.464 -2.898 -4.256 1.00 95.06 189 LEU A N 1
ATOM 1549 C CA . LEU A 1 189 ? 16.810 -3.407 -4.533 1.00 95.06 189 LEU A CA 1
ATOM 1550 C C . LEU A 1 189 ? 17.086 -3.528 -6.037 1.00 95.06 189 LEU A C 1
ATOM 1552 O O . LEU A 1 189 ? 18.172 -3.165 -6.495 1.00 95.06 189 LEU A O 1
ATOM 1556 N N . LEU A 1 190 ? 16.107 -3.988 -6.823 1.00 92.75 190 LEU A N 1
ATOM 1557 C CA . LEU A 1 190 ? 16.213 -4.028 -8.286 1.00 92.75 190 LEU A CA 1
ATOM 1558 C C . LEU A 1 190 ? 16.362 -2.623 -8.886 1.00 92.75 190 LEU A C 1
ATOM 1560 O O . LEU A 1 190 ? 17.222 -2.410 -9.742 1.00 92.75 190 LEU A O 1
ATOM 1564 N N . THR A 1 191 ? 15.577 -1.659 -8.399 1.00 92.56 191 THR A N 1
ATOM 1565 C CA . THR A 1 191 ? 15.650 -0.252 -8.829 1.00 92.56 191 THR A CA 1
ATOM 1566 C C . THR A 1 191 ? 17.033 0.340 -8.536 1.00 92.56 191 THR A C 1
ATOM 1568 O O . THR A 1 191 ? 17.639 0.976 -9.399 1.00 92.56 191 THR A O 1
ATOM 1571 N N . VAL A 1 192 ? 17.576 0.089 -7.340 1.00 93.44 192 VAL A N 1
ATOM 1572 C CA . VAL A 1 192 ? 18.910 0.557 -6.933 1.00 93.44 192 VAL A CA 1
ATOM 1573 C C . VAL A 1 192 ? 20.013 -0.075 -7.783 1.00 93.44 192 VAL A C 1
ATOM 1575 O O . VAL A 1 192 ? 20.922 0.635 -8.214 1.00 93.44 192 VAL A O 1
ATOM 1578 N N . ARG A 1 193 ? 19.933 -1.381 -8.072 1.00 91.69 193 ARG A N 1
ATOM 1579 C CA . ARG A 1 193 ? 20.902 -2.063 -8.948 1.00 91.69 193 ARG A CA 1
ATOM 1580 C C . ARG A 1 193 ? 20.893 -1.492 -10.363 1.00 91.69 193 ARG A C 1
ATOM 1582 O O . ARG A 1 193 ? 21.964 -1.224 -10.897 1.00 91.69 193 ARG A O 1
ATOM 1589 N N . ARG A 1 194 ? 19.708 -1.250 -10.939 1.00 90.12 194 ARG A N 1
ATOM 1590 C CA . ARG A 1 194 ? 19.575 -0.587 -12.250 1.00 90.12 194 ARG A CA 1
ATOM 1591 C C . ARG A 1 194 ? 20.214 0.797 -12.241 1.00 90.12 194 ARG A C 1
ATOM 1593 O O . ARG A 1 194 ? 20.996 1.106 -13.131 1.00 90.12 194 ARG A O 1
ATOM 1600 N N . LYS A 1 195 ? 19.958 1.589 -11.195 1.00 91.62 195 LYS A N 1
ATOM 1601 C CA . LYS A 1 195 ? 20.572 2.912 -11.030 1.00 91.62 195 LYS A CA 1
ATOM 1602 C C . LYS A 1 195 ? 22.100 2.839 -11.016 1.00 91.62 195 LYS A C 1
ATOM 1604 O O . LYS A 1 195 ? 22.742 3.600 -11.727 1.00 91.62 195 LYS A O 1
ATOM 1609 N N . LYS A 1 196 ? 22.663 1.911 -10.234 1.00 90.38 196 LYS A N 1
ATOM 1610 C CA . LYS A 1 196 ? 24.115 1.714 -10.141 1.00 90.38 196 LYS A CA 1
ATOM 1611 C C . LYS A 1 196 ? 2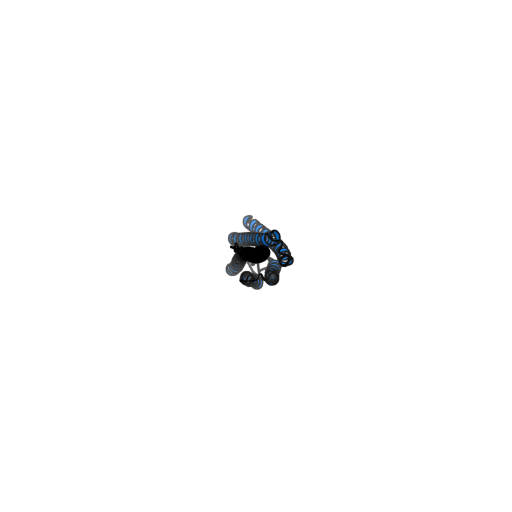4.724 1.361 -11.499 1.00 90.38 196 LYS A C 1
ATOM 1613 O O . LYS A 1 196 ? 25.719 1.964 -11.866 1.00 90.38 196 LYS A O 1
ATOM 1618 N N . HIS A 1 197 ? 24.088 0.457 -12.246 1.00 88.19 197 HIS A N 1
ATOM 1619 C CA . HIS A 1 197 ? 24.544 0.085 -13.584 1.00 88.19 197 HIS A CA 1
ATOM 1620 C C . HIS A 1 197 ? 24.609 1.299 -14.520 1.00 88.19 197 HIS A C 1
ATOM 1622 O O . HIS A 1 197 ? 25.569 1.437 -15.254 1.00 88.19 197 HIS A O 1
ATOM 1628 N N . ILE A 1 198 ? 23.630 2.208 -14.482 1.00 87.69 198 ILE A N 1
ATOM 1629 C CA . ILE A 1 198 ? 23.647 3.412 -15.333 1.00 87.69 198 ILE A CA 1
ATOM 1630 C C . ILE A 1 198 ? 24.779 4.366 -14.942 1.00 87.69 198 ILE A C 1
ATOM 1632 O O . ILE A 1 198 ? 25.342 5.005 -15.809 1.00 87.69 198 ILE A O 1
ATOM 1636 N N . SER A 1 199 ? 25.119 4.477 -13.655 1.00 81.25 199 SER A N 1
ATOM 1637 C CA . SER A 1 199 ? 26.195 5.372 -13.196 1.00 81.25 199 SER A CA 1
ATOM 1638 C C . SER A 1 199 ? 27.610 4.894 -13.549 1.00 81.25 199 SER A C 1
ATOM 1640 O O . SER A 1 199 ? 28.557 5.651 -13.360 1.00 81.25 199 SER A O 1
ATOM 1642 N N . GLU A 1 200 ? 27.766 3.642 -13.982 1.00 81.06 200 GLU A N 1
ATOM 1643 C CA . GLU A 1 200 ? 29.056 3.034 -14.345 1.00 81.06 200 GLU A CA 1
ATOM 1644 C C . GLU A 1 200 ? 29.377 3.158 -15.849 1.00 81.06 200 GLU A C 1
ATOM 1646 O O . GLU A 1 200 ? 30.480 2.791 -16.258 1.00 81.06 200 GLU A O 1
ATOM 1651 N N . TYR A 1 201 ? 28.451 3.700 -16.651 1.00 65.62 201 TYR A N 1
ATOM 1652 C CA . TYR A 1 201 ? 28.584 3.954 -18.092 1.00 65.62 201 TYR A CA 1
ATOM 1653 C C . TYR A 1 201 ? 28.334 5.431 -18.416 1.00 65.62 201 TYR A C 1
ATOM 1655 O O . TYR A 1 201 ? 28.950 5.911 -19.394 1.00 65.62 201 TYR A O 1
#

Secondary structure (DSSP, 8-state):
---PPPPPPPHHHHHHHHHHHHHHHHHHHHHHHHHHHHHHHHHHHHHHHHHHHHHHHHHHHHHHHHHHHHHHHHHTTBPPSS-HHHHHHHHHHHHHHHHTEETTEE-HHHHHHHHHHHHHHHHTTTT---SS--B--HHHHHHHHHHHHHHHHHHHHHHHHHHHTT-GGGHHHHHHHHHHHHHHHHHHHHHHHHHHHHHT-

Foldseek 3Di:
DDDDDDDDDDPVVVVVVVVVVVVVVVVVVVVVVVVVVVVVVVVVVQVLLVQLLVLLLQLLVLLLQLLVLQVVCVVVQAWRFADPVLSVLSNVLSVCSNVQRDNPDHNLVSLLVSLVSNLVSLVCGPVDDDDDDHHHDLVSLVSNLVSLVSSLVSLVSSLCSCVVVVVVSNPSVNVSSVSSSVSSVVSSVVSVVVSVVVVVD

Mean predicted aligned error: 9.37 Å

Nearest PDB structures (foldseek):
  1moj-assembly1_A  TM=5.405E-01  e=7.454E-02  Halobacterium salinarum
  2c41-assembly1_C  TM=5.451E-01  e=9.139E-02  Thermosynechococcus vestitus BP-1
  8hwz-assembly1_D  TM=5.034E-01  e=7.454E-02  Mycolicibacterium smegmatis MC2 155
  6lkp-assembly1_F-2  TM=4.216E-01  e=1.012E-01  Leptolyngbya sp. O-77

Radius of gyration: 31.38 Å; Cα contacts (8 Å, |Δi|>4): 177; chains: 1; bounding box: 81×26×117 Å

Sequence (201 aa):
MGIDTPPQQPENEKLLHGNEEVLNEEKRLEKIREKIKTEQQEKSEKQERNKIKIELQNIEHGLLRLSSAFRKREQDNLATLFREEDYSKISFAARSLSETVQNDRIDYEGITRLLRTIHKAFESYGTYTARGPVREDIDSLSAVSHFLRQTGNDMGRLRHVFIEKDVKEAKDTVSTINALNKKLEEVWLLTVRRKKHISEY

pLDDT: mean 86.18, std 13.43, range [42.0, 98.06]